Protein AF-A0A832C1T2-F1 (afdb_monomer_lite)

Radius of gyration: 27.42 Å; chains: 1; bounding box: 42×48×115 Å

Secondary structure (DSSP, 8-state):
-------SHHHHHHHHHHHHHHTT--SS--S------TTSHHHHHHHHHHHHHTT-HHHHHHHHTT-S---HHHHHHHHHHHHHHTT--HHHHHHHHHHHHHS-----HHHHHHHHH-S-B-HHHHHHHHHHHHHHHHHTT---SSHHHHHHHTT----HHHHHHHHHHHHHHHHHHHHHHHHHHHT-SSB--SHHHHHHHHHTTT------SSPPTTHHHHHHHHHHHHHHHHTS--TTS----SS---HHHHHHHHHHHHTTTTSSS---HHHHHHHHHHHH-TT--

Foldseek 3Di:
DDDDDPDDVPVVVVVVVVVVVVVVPPDDDDPCPPCPVCPDPVVLLVVLVVCLVVLVLVVLCVSLPPDDDDDLSSLQSNLSSLLSVLQADPVQLVVVLVCCVVPVPPFAPQQSLLPSSPFFAALVSLVSSLVSLVVSLVSLQCPPQDPVSLVRLVVDPHQLVSLQSNLVSLSSNQLSLLQSQLCVVVVQGPGGRHLQNSLVSCVVVVHLFDQGPWGRRCNLVSLVSNVSNLCSQVVDDPPPDDQDDDVDDDSSSVNSVVVCVLLPCPPPSDHTSVSNRNSSSCRNPVPPD

Sequence (289 aa):
MKRKPLAAFGSFFIAILAILLLLQGCGDTNLFEGIADDSGQEARIEQARQDLNSGNFDAVIATLGGRSNLSDQERRYLASAYIGKAGFDTLKLLDEFAKNDEGGHDVDTFDIIGGIFGENLTEEDLNNKVSLVAQALVVLGAGSVNTQSRLRARSYSGSDDLRLQRGIYAAIHGILSISLAIGRQYNLMPIPLTANGIKQALDAKGINKIELSSVPPGLDDDLWMVQDGVNALSGGNLIGIEEVGDNNKNDIDREFSKFLKDIGFSGDNSVDSTDLSNYLNHLIWPNIY

Structure (mmCIF, N/CA/C/O backbone):
data_AF-A0A832C1T2-F1
#
_entry.id   AF-A0A832C1T2-F1
#
loop_
_atom_site.group_PDB
_atom_site.id
_atom_site.type_symbol
_atom_site.label_atom_id
_atom_site.label_alt_id
_atom_site.label_comp_id
_atom_site.label_asym_id
_atom_site.label_entity_id
_atom_site.label_seq_id
_atom_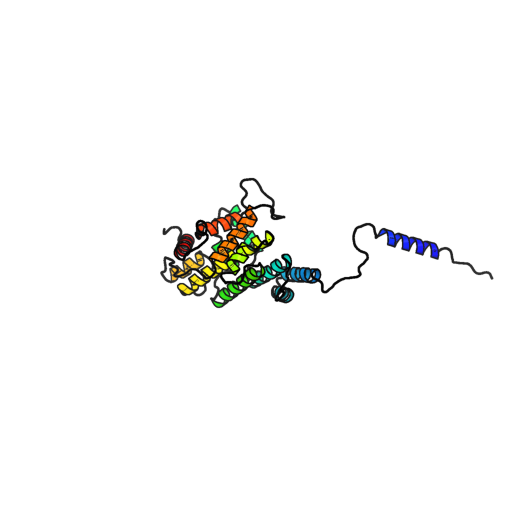site.pdbx_PDB_ins_code
_atom_site.Cartn_x
_atom_site.Cartn_y
_atom_site.Cartn_z
_atom_site.occupancy
_atom_site.B_iso_or_equiv
_atom_site.auth_seq_id
_atom_site.auth_comp_id
_atom_site.auth_asym_id
_atom_site.auth_atom_id
_atom_site.pdbx_PDB_model_num
ATOM 1 N N . MET A 1 1 ? 14.589 -22.534 -93.007 1.00 49.50 1 MET A N 1
ATOM 2 C CA . MET A 1 1 ? 15.262 -22.502 -91.686 1.00 49.50 1 MET A CA 1
ATOM 3 C C . MET A 1 1 ? 15.838 -21.111 -91.452 1.00 49.50 1 MET A C 1
ATOM 5 O O . MET A 1 1 ? 16.746 -20.743 -92.179 1.00 49.50 1 MET A O 1
ATOM 9 N N . LYS A 1 2 ? 15.317 -20.342 -90.487 1.00 41.78 2 LYS A N 1
ATOM 10 C CA . LYS A 1 2 ? 16.028 -19.251 -89.787 1.00 41.78 2 LYS A CA 1
ATOM 11 C C . LYS A 1 2 ? 15.249 -18.930 -88.504 1.00 41.78 2 LYS A C 1
ATOM 13 O O . LYS A 1 2 ? 14.044 -18.704 -88.553 1.00 41.78 2 LYS A O 1
ATOM 18 N N . ARG A 1 3 ? 15.926 -19.069 -87.361 1.00 46.41 3 ARG A N 1
ATOM 19 C CA . ARG A 1 3 ? 15.379 -18.947 -86.002 1.00 46.41 3 ARG A CA 1
ATOM 20 C C . ARG A 1 3 ? 15.207 -17.471 -85.611 1.00 46.41 3 ARG A C 1
ATOM 22 O O . ARG A 1 3 ? 15.977 -16.623 -86.050 1.00 46.41 3 ARG A O 1
ATOM 29 N N . LYS A 1 4 ? 14.194 -17.217 -84.777 1.00 52.31 4 LYS A N 1
ATOM 30 C CA . LYS A 1 4 ? 13.871 -15.948 -84.097 1.00 52.31 4 LYS A CA 1
ATOM 31 C C . LYS A 1 4 ? 15.014 -15.484 -83.175 1.00 52.31 4 LYS A C 1
ATOM 33 O O . LYS A 1 4 ? 15.663 -16.350 -82.590 1.00 52.31 4 LYS A O 1
ATOM 38 N N . PRO A 1 5 ? 15.118 -14.178 -82.875 1.00 48.53 5 PRO A N 1
ATOM 39 C CA . PRO A 1 5 ? 15.590 -13.725 -81.574 1.00 48.53 5 PRO A CA 1
ATOM 40 C C . PRO A 1 5 ? 14.416 -13.208 -80.718 1.00 48.53 5 PRO A C 1
ATOM 42 O O . PRO A 1 5 ? 13.891 -12.118 -80.932 1.00 48.53 5 PRO A O 1
ATOM 45 N N . LEU A 1 6 ? 14.012 -14.018 -79.731 1.00 53.62 6 LEU A N 1
ATOM 46 C CA . LEU A 1 6 ? 13.366 -13.553 -78.499 1.00 53.62 6 LEU A CA 1
ATOM 47 C C . LEU A 1 6 ? 14.473 -12.928 -77.639 1.00 53.62 6 LEU A C 1
ATOM 49 O O . LEU A 1 6 ? 15.226 -13.660 -77.007 1.00 53.62 6 LEU A O 1
ATOM 53 N N . ALA A 1 7 ? 14.619 -11.605 -77.641 1.00 52.88 7 ALA A N 1
ATOM 54 C CA . ALA A 1 7 ? 15.565 -10.945 -76.730 1.00 52.88 7 ALA A CA 1
ATOM 55 C C . ALA A 1 7 ? 15.167 -9.518 -76.315 1.00 52.88 7 ALA A C 1
ATOM 57 O O . ALA A 1 7 ? 15.957 -8.836 -75.677 1.00 52.88 7 ALA A O 1
ATOM 58 N N . ALA A 1 8 ? 13.956 -9.052 -76.639 1.00 50.12 8 ALA A N 1
ATOM 59 C CA . ALA A 1 8 ? 13.530 -7.688 -76.298 1.00 50.12 8 ALA A CA 1
ATOM 60 C C . ALA A 1 8 ? 12.532 -7.613 -75.126 1.00 50.12 8 ALA A C 1
ATOM 62 O O . ALA A 1 8 ? 12.396 -6.562 -74.512 1.00 50.12 8 ALA A O 1
ATOM 63 N N . PHE A 1 9 ? 11.867 -8.717 -74.764 1.00 46.78 9 PHE A N 1
ATOM 64 C CA . PHE A 1 9 ? 10.859 -8.714 -73.689 1.00 46.78 9 PHE A CA 1
ATOM 65 C C . PHE A 1 9 ? 11.434 -8.921 -72.278 1.00 46.78 9 PHE A C 1
ATOM 67 O O . PHE A 1 9 ? 10.794 -8.545 -71.303 1.00 46.78 9 PHE A O 1
ATOM 74 N N . GLY A 1 10 ? 12.650 -9.468 -72.152 1.00 48.88 10 GLY A N 1
ATOM 75 C CA . GLY A 1 10 ? 13.278 -9.702 -70.844 1.00 48.88 10 GLY A CA 1
ATOM 76 C C . GLY A 1 10 ? 13.819 -8.431 -70.181 1.00 48.88 10 GLY A C 1
ATOM 77 O O . GLY A 1 10 ? 13.759 -8.298 -68.964 1.00 48.88 10 GLY A O 1
ATOM 78 N N . SER A 1 11 ? 14.293 -7.461 -70.972 1.00 49.47 11 SER A N 1
ATOM 79 C CA . SER A 1 11 ? 14.948 -6.261 -70.430 1.00 49.47 11 SER A CA 1
ATOM 80 C C . SER A 1 11 ? 13.958 -5.217 -69.901 1.00 49.47 11 SER A C 1
ATOM 82 O O . SER A 1 11 ? 14.299 -4.449 -69.007 1.00 49.47 11 SER A O 1
ATOM 84 N N . PHE A 1 12 ? 12.723 -5.206 -70.415 1.00 49.25 12 PHE A N 1
ATOM 85 C CA . PHE A 1 12 ? 11.678 -4.278 -69.970 1.00 49.25 12 PHE A CA 1
ATOM 86 C C . PHE A 1 12 ? 11.026 -4.734 -68.654 1.00 49.25 12 PHE A C 1
ATOM 88 O O . PHE A 1 12 ? 10.701 -3.913 -67.803 1.00 49.25 12 PHE A O 1
ATOM 95 N N . PHE A 1 13 ? 10.914 -6.051 -68.442 1.00 53.19 13 PHE A N 1
ATOM 96 C CA . PHE A 1 13 ? 10.347 -6.617 -67.214 1.00 53.19 13 PHE A CA 1
ATOM 97 C C . PHE A 1 13 ? 11.284 -6.449 -66.004 1.00 53.19 13 PHE A C 1
ATOM 99 O O . PHE A 1 13 ? 10.824 -6.169 -64.902 1.00 53.19 13 PHE A O 1
ATOM 106 N N . ILE A 1 14 ? 12.604 -6.534 -66.216 1.00 57.41 14 ILE A N 1
ATOM 107 C CA . ILE A 1 14 ? 13.612 -6.332 -65.159 1.00 57.41 14 ILE A CA 1
ATOM 108 C C . ILE A 1 14 ? 13.720 -4.850 -64.761 1.00 57.41 14 ILE A C 1
ATOM 110 O O . ILE A 1 14 ? 13.852 -4.542 -63.579 1.00 57.41 14 ILE A O 1
ATOM 114 N N . ALA A 1 15 ? 13.590 -3.922 -65.716 1.00 54.53 15 ALA A N 1
ATOM 115 C CA . ALA A 1 15 ? 13.605 -2.486 -65.429 1.00 54.53 15 ALA A CA 1
ATOM 116 C C . ALA A 1 15 ? 12.361 -2.026 -64.641 1.00 54.53 15 ALA A C 1
ATOM 118 O O . ALA A 1 15 ? 12.474 -1.190 -63.750 1.00 54.53 15 ALA A O 1
ATOM 119 N N . ILE A 1 16 ? 11.188 -2.611 -64.913 1.00 57.56 16 ILE A N 1
ATOM 120 C CA . ILE A 1 16 ? 9.953 -2.316 -64.168 1.00 57.56 16 ILE A CA 1
ATOM 121 C C . ILE A 1 16 ? 9.994 -2.915 -62.754 1.00 57.56 16 ILE A C 1
ATOM 123 O O . ILE A 1 16 ? 9.559 -2.260 -61.810 1.00 57.56 16 ILE A O 1
ATOM 127 N N . LEU A 1 17 ? 10.578 -4.106 -62.576 1.00 53.91 17 LEU A N 1
ATOM 128 C CA . LEU A 1 17 ? 10.746 -4.716 -61.251 1.00 53.91 17 LEU A CA 1
ATOM 129 C C . LEU A 1 17 ? 11.719 -3.913 -60.363 1.00 53.91 17 LEU A C 1
ATOM 131 O O . LEU A 1 17 ? 11.468 -3.750 -59.172 1.00 53.91 17 LEU A O 1
ATOM 135 N N . ALA A 1 18 ? 12.783 -3.348 -60.944 1.00 56.50 18 ALA A N 1
ATOM 136 C CA . ALA A 1 18 ? 13.730 -2.486 -60.231 1.00 56.50 18 ALA A CA 1
ATOM 137 C C . ALA A 1 18 ? 13.122 -1.128 -59.830 1.00 56.50 18 ALA A C 1
ATOM 139 O O . ALA A 1 18 ? 13.440 -0.604 -58.768 1.00 56.50 18 ALA A O 1
ATOM 140 N N . ILE A 1 19 ? 12.212 -0.575 -60.639 1.00 57.44 19 ILE A N 1
ATOM 141 C CA . ILE A 1 19 ? 11.510 0.678 -60.319 1.00 57.44 19 ILE A CA 1
ATOM 142 C C . ILE A 1 19 ? 10.417 0.443 -59.261 1.00 57.44 19 ILE A C 1
ATOM 144 O O . ILE A 1 19 ? 10.249 1.275 -58.374 1.00 57.44 19 ILE A O 1
ATOM 148 N N . LEU A 1 20 ? 9.734 -0.708 -59.277 1.00 54.31 20 LEU A N 1
ATOM 149 C CA . LEU A 1 20 ? 8.756 -1.074 -58.242 1.00 54.31 20 LEU A CA 1
ATOM 150 C C . LEU A 1 20 ? 9.400 -1.326 -56.867 1.00 54.31 20 LEU A C 1
ATOM 152 O O . LEU A 1 20 ? 8.789 -1.002 -55.853 1.00 54.31 20 LEU A O 1
ATOM 156 N N . LEU A 1 21 ? 10.641 -1.823 -56.822 1.00 55.06 21 LEU A N 1
ATOM 157 C CA . LEU A 1 21 ? 11.411 -1.961 -55.577 1.00 55.06 21 LEU A CA 1
ATOM 158 C C . LEU A 1 21 ? 11.873 -0.611 -55.001 1.00 55.06 21 LEU A C 1
ATOM 160 O O . LEU A 1 21 ? 12.019 -0.485 -53.790 1.00 55.06 21 LEU A O 1
ATOM 164 N N . LEU A 1 22 ? 12.058 0.412 -55.840 1.00 52.78 22 LEU A N 1
ATOM 165 C CA . LEU A 1 22 ? 12.457 1.757 -55.402 1.00 52.78 22 LEU A CA 1
ATOM 166 C C . LEU A 1 22 ? 11.268 2.633 -54.965 1.00 52.78 22 LEU A C 1
ATOM 168 O O . LEU A 1 22 ? 11.467 3.638 -54.290 1.00 52.78 22 LEU A O 1
ATOM 172 N N . LEU A 1 23 ? 10.034 2.246 -55.306 1.00 46.66 23 LEU A N 1
ATOM 173 C CA . LEU A 1 23 ? 8.806 2.961 -54.930 1.00 46.66 23 LEU A CA 1
ATOM 174 C C . LEU A 1 23 ? 8.183 2.494 -53.603 1.00 46.66 23 LEU A C 1
ATOM 176 O O . LEU A 1 23 ? 7.265 3.150 -53.120 1.00 46.66 23 LEU A O 1
ATOM 180 N N . GLN A 1 24 ? 8.700 1.432 -52.973 1.00 49.47 24 GLN A N 1
ATOM 181 C CA . GLN A 1 24 ? 8.383 1.099 -51.572 1.00 49.47 24 GLN A CA 1
ATOM 182 C C . GLN A 1 24 ? 9.336 1.763 -50.556 1.00 49.47 24 GLN A C 1
ATOM 184 O O . GLN A 1 24 ? 9.265 1.476 -49.369 1.00 49.47 24 GLN A O 1
ATOM 189 N N . GLY A 1 25 ? 10.208 2.675 -51.006 1.00 49.34 25 GLY A N 1
ATOM 190 C CA . GLY A 1 25 ? 11.229 3.344 -50.188 1.00 49.34 25 GLY A CA 1
ATOM 191 C C . GLY A 1 25 ? 10.962 4.817 -49.852 1.00 49.34 25 GLY A C 1
ATOM 192 O O . GLY A 1 25 ? 11.915 5.553 -49.616 1.00 49.34 25 GLY A O 1
ATOM 193 N N . CYS A 1 26 ? 9.706 5.276 -49.844 1.00 50.81 26 CYS A N 1
ATOM 194 C CA . CYS A 1 26 ? 9.345 6.632 -49.402 1.00 50.81 26 CYS A CA 1
ATOM 195 C C . CYS A 1 26 ? 8.274 6.585 -48.307 1.00 50.81 26 CYS A C 1
ATOM 197 O O . CYS A 1 26 ? 7.106 6.895 -48.522 1.00 50.81 26 CYS A O 1
ATOM 199 N N . GLY A 1 27 ? 8.716 6.186 -47.125 1.00 43.34 27 GLY A N 1
ATOM 200 C CA . GLY A 1 27 ? 8.012 6.296 -45.857 1.00 43.34 27 GLY A CA 1
ATOM 201 C C . GLY A 1 27 ? 8.974 5.769 -44.809 1.00 43.34 27 GLY A C 1
ATOM 202 O O . GLY A 1 27 ? 9.335 4.601 -44.880 1.00 43.34 27 GLY A O 1
ATOM 203 N N . ASP A 1 28 ? 9.484 6.654 -43.955 1.00 47.88 28 ASP A N 1
ATOM 204 C CA . ASP A 1 28 ? 10.493 6.380 -42.928 1.00 47.88 28 ASP A CA 1
ATOM 205 C C . ASP A 1 28 ? 10.338 4.987 -42.303 1.00 47.88 28 ASP A C 1
ATOM 207 O O . ASP A 1 28 ? 9.382 4.766 -41.567 1.00 47.88 28 ASP A O 1
ATOM 211 N N . THR A 1 29 ? 11.242 4.048 -42.624 1.00 46.47 29 THR A N 1
ATOM 212 C CA . THR A 1 29 ? 11.702 2.929 -41.768 1.00 46.47 29 THR A CA 1
ATOM 213 C C . THR A 1 29 ? 12.621 1.963 -42.539 1.00 46.47 29 THR A C 1
ATOM 215 O O . THR A 1 29 ? 12.208 1.143 -43.347 1.00 46.47 29 THR A O 1
ATOM 218 N N . ASN A 1 30 ? 13.921 2.103 -42.281 1.00 42.62 30 ASN A N 1
ATOM 219 C CA . ASN A 1 30 ? 14.963 1.071 -42.179 1.00 42.62 30 ASN A CA 1
ATOM 220 C C . ASN A 1 30 ? 14.778 -0.272 -42.927 1.00 42.62 30 ASN A C 1
ATOM 222 O O . ASN A 1 30 ? 14.498 -1.301 -42.325 1.00 42.62 30 ASN A O 1
ATOM 226 N N . LEU A 1 31 ? 15.168 -0.294 -44.206 1.00 44.09 31 LEU A N 1
ATOM 227 C CA . LEU A 1 31 ? 15.516 -1.498 -44.991 1.00 44.09 31 LEU A CA 1
ATOM 228 C C . LEU A 1 31 ? 16.921 -2.069 -44.655 1.00 44.09 31 LEU A C 1
ATOM 230 O O . LEU A 1 31 ? 17.477 -2.870 -45.402 1.00 44.09 31 LEU A O 1
ATOM 234 N N . PHE A 1 32 ? 17.490 -1.653 -43.517 1.00 45.78 32 PHE A N 1
ATOM 235 C CA . PHE A 1 32 ? 18.654 -2.251 -42.850 1.00 45.78 32 PHE A CA 1
ATOM 236 C C . PHE A 1 32 ? 18.199 -2.931 -41.556 1.00 45.78 32 PHE A C 1
ATOM 238 O O . PHE A 1 32 ? 18.640 -2.629 -40.449 1.00 45.78 32 PHE A O 1
ATOM 245 N N . GLU A 1 33 ? 17.300 -3.885 -41.755 1.00 41.50 33 GLU A N 1
ATOM 246 C CA . GLU A 1 33 ? 17.046 -5.080 -40.956 1.00 41.50 33 GLU A CA 1
ATOM 247 C C . GLU A 1 33 ? 18.353 -5.899 -40.839 1.00 41.50 33 GLU A C 1
ATOM 249 O O . GLU A 1 33 ? 18.554 -6.949 -41.441 1.00 41.50 33 GLU A O 1
ATOM 254 N N . GLY A 1 34 ? 19.325 -5.312 -40.145 1.00 40.84 34 GLY A N 1
ATOM 255 C CA . GLY A 1 34 ? 20.710 -5.755 -40.063 1.00 40.84 34 GLY A CA 1
ATOM 256 C C . GLY A 1 34 ? 21.339 -5.287 -38.757 1.00 40.84 34 GLY A C 1
ATOM 257 O O . GLY A 1 34 ? 22.390 -4.665 -38.789 1.00 40.84 34 GLY A O 1
ATOM 258 N N . ILE A 1 35 ? 20.608 -5.504 -37.660 1.00 43.12 35 ILE A N 1
ATOM 259 C CA . ILE A 1 35 ? 20.984 -5.810 -36.265 1.00 43.12 35 ILE A CA 1
ATOM 260 C C . ILE A 1 35 ? 19.621 -5.905 -35.551 1.00 43.12 35 ILE A C 1
ATOM 262 O O . ILE A 1 35 ? 19.179 -4.991 -34.866 1.00 43.12 35 ILE A O 1
ATOM 266 N N . ALA A 1 36 ? 18.872 -6.978 -35.813 1.00 45.56 36 ALA A N 1
ATOM 267 C CA . ALA A 1 36 ? 17.807 -7.381 -34.902 1.00 45.56 36 ALA A CA 1
ATOM 268 C C . ALA A 1 36 ? 18.519 -7.956 -33.672 1.00 45.56 36 ALA A C 1
ATOM 270 O O . ALA A 1 36 ? 18.998 -9.090 -33.687 1.00 45.56 36 ALA A O 1
ATOM 271 N N . ASP A 1 37 ? 18.740 -7.117 -32.659 1.00 47.22 37 ASP A N 1
ATOM 272 C CA . ASP A 1 37 ? 19.241 -7.569 -31.365 1.00 47.22 37 ASP A CA 1
ATOM 273 C C . ASP A 1 37 ? 18.078 -8.224 -30.611 1.00 47.22 37 ASP A C 1
ATOM 275 O O . ASP A 1 37 ? 17.468 -7.631 -29.722 1.00 47.22 37 ASP A O 1
ATOM 279 N N . ASP A 1 38 ? 17.773 -9.471 -30.975 1.00 45.44 38 ASP A N 1
ATOM 280 C CA . ASP A 1 38 ? 16.743 -10.318 -30.351 1.00 45.44 38 ASP A CA 1
ATOM 281 C C . ASP A 1 38 ? 17.039 -10.629 -28.859 1.00 45.44 38 ASP A C 1
ATOM 283 O O . ASP A 1 38 ? 16.307 -11.364 -28.198 1.00 45.44 38 ASP A O 1
ATOM 287 N N . SER A 1 39 ? 18.112 -10.055 -28.298 1.00 52.88 39 SER A N 1
ATOM 288 C CA . SER A 1 39 ? 18.528 -10.156 -26.893 1.00 52.88 39 SER A CA 1
ATOM 289 C C . SER A 1 39 ? 18.635 -8.800 -26.166 1.00 52.88 39 SER A C 1
ATOM 291 O O . SER A 1 39 ? 18.998 -8.736 -24.979 1.00 52.88 39 SER A O 1
ATOM 293 N N . GLY A 1 40 ? 18.296 -7.713 -26.866 1.00 69.56 40 GLY A N 1
ATOM 294 C CA . GLY A 1 40 ? 18.474 -6.328 -26.442 1.00 69.56 40 GLY A CA 1
ATOM 295 C C . GLY A 1 40 ? 17.528 -5.865 -25.329 1.00 69.56 40 GLY A C 1
ATOM 296 O O . GLY A 1 40 ? 16.658 -6.588 -24.842 1.00 69.56 40 GLY A O 1
ATOM 297 N N . GLN A 1 41 ? 17.719 -4.626 -24.872 1.00 78.38 41 GLN A N 1
ATOM 298 C CA . GLN A 1 41 ? 16.873 -4.014 -23.838 1.00 78.38 41 GLN A CA 1
ATOM 299 C C . GLN A 1 41 ? 15.410 -3.877 -24.260 1.00 78.38 41 GLN A C 1
ATOM 301 O O . GLN A 1 41 ? 14.527 -4.152 -23.454 1.00 78.38 41 GLN A O 1
ATOM 306 N N . GLU A 1 42 ? 15.157 -3.541 -25.521 1.00 82.94 42 GLU A N 1
ATOM 307 C CA . GLU A 1 42 ? 13.805 -3.367 -26.057 1.00 82.94 42 GLU A CA 1
ATOM 308 C C . GLU A 1 42 ? 13.013 -4.679 -26.087 1.00 82.94 42 GLU A C 1
ATOM 310 O O . GLU A 1 42 ? 11.875 -4.708 -25.625 1.00 82.94 42 GLU A O 1
ATOM 315 N N . ALA A 1 43 ? 13.633 -5.787 -26.514 1.00 84.69 43 ALA A N 1
ATOM 316 C CA . ALA A 1 43 ? 12.997 -7.106 -26.516 1.00 84.69 43 ALA A CA 1
ATOM 317 C C . ALA A 1 43 ? 12.553 -7.533 -25.106 1.00 84.69 43 ALA A C 1
ATOM 319 O O . ALA A 1 43 ? 11.465 -8.076 -24.923 1.00 84.69 43 ALA A O 1
ATOM 320 N N . ARG A 1 44 ? 13.363 -7.231 -24.082 1.00 87.81 44 ARG A N 1
ATOM 321 C CA . ARG A 1 44 ? 13.005 -7.511 -22.682 1.00 87.81 44 ARG A CA 1
ATOM 322 C C . ARG A 1 44 ? 11.880 -6.626 -22.170 1.00 87.81 44 ARG A C 1
ATOM 324 O O . ARG A 1 44 ? 11.021 -7.122 -21.451 1.00 87.81 44 ARG A O 1
ATOM 331 N N . ILE A 1 45 ? 11.900 -5.335 -22.502 1.00 88.31 45 ILE A N 1
ATOM 332 C CA . ILE A 1 45 ? 10.828 -4.404 -22.125 1.00 88.31 45 ILE A CA 1
ATOM 333 C C . ILE A 1 45 ? 9.509 -4.865 -22.747 1.00 88.31 45 ILE A C 1
ATOM 335 O O . ILE A 1 45 ? 8.492 -4.895 -22.057 1.00 88.31 45 ILE A O 1
ATOM 339 N N . GLU A 1 46 ? 9.532 -5.269 -24.016 1.00 89.88 46 GLU A N 1
ATOM 340 C CA . GLU A 1 46 ? 8.350 -5.767 -24.711 1.00 89.88 46 GLU A CA 1
ATOM 341 C C . GLU A 1 46 ? 7.854 -7.094 -24.122 1.00 89.88 46 GLU A C 1
ATOM 343 O O . GLU A 1 46 ? 6.667 -7.213 -23.820 1.00 89.88 46 GLU A O 1
ATOM 348 N N . GLN A 1 47 ? 8.748 -8.052 -23.854 1.00 91.50 47 GLN A N 1
ATOM 349 C CA . GLN A 1 47 ? 8.387 -9.311 -23.194 1.00 91.50 47 GLN A CA 1
ATOM 350 C C . GLN A 1 47 ? 7.783 -9.068 -21.803 1.00 91.50 47 GLN A C 1
ATOM 352 O O . GLN A 1 47 ? 6.703 -9.567 -21.500 1.00 91.50 47 GLN A O 1
ATOM 357 N N . ALA A 1 48 ? 8.426 -8.236 -20.978 1.00 92.12 48 ALA A N 1
ATOM 358 C CA . ALA A 1 48 ? 7.925 -7.895 -19.649 1.00 92.12 48 ALA A CA 1
ATOM 359 C C . ALA A 1 48 ? 6.548 -7.216 -19.708 1.00 92.12 48 ALA A C 1
ATOM 361 O O . ALA A 1 48 ? 5.690 -7.490 -18.872 1.00 92.12 48 ALA A O 1
ATOM 362 N N . ARG A 1 49 ? 6.308 -6.358 -20.707 1.00 93.06 49 ARG A N 1
ATOM 363 C CA . ARG A 1 49 ? 5.004 -5.724 -20.934 1.00 93.06 49 ARG A CA 1
ATOM 364 C C . ARG A 1 49 ? 3.932 -6.751 -21.304 1.00 93.06 49 ARG A C 1
ATOM 366 O O . ARG A 1 49 ? 2.825 -6.685 -20.774 1.00 93.06 49 ARG A O 1
ATOM 373 N N . GLN A 1 50 ? 4.242 -7.686 -22.204 1.00 93.25 50 GLN A N 1
ATOM 374 C CA . GLN A 1 50 ? 3.318 -8.755 -22.596 1.00 93.25 50 GLN A CA 1
ATOM 375 C C . GLN A 1 50 ? 2.967 -9.653 -21.406 1.00 93.25 50 GLN A C 1
ATOM 377 O O . GLN A 1 50 ? 1.787 -9.899 -21.151 1.00 93.25 50 GLN A O 1
ATOM 382 N N . ASP A 1 51 ? 3.974 -10.072 -20.640 1.00 94.94 51 ASP A N 1
ATOM 383 C CA . ASP A 1 51 ? 3.781 -10.906 -19.457 1.00 94.94 51 ASP A CA 1
ATOM 384 C C . ASP A 1 51 ? 2.938 -10.184 -18.399 1.00 94.94 51 ASP A C 1
ATOM 386 O O . ASP A 1 51 ? 1.976 -10.765 -17.893 1.00 94.94 51 ASP A O 1
ATOM 390 N N . LEU A 1 52 ? 3.212 -8.900 -18.137 1.00 92.25 52 LEU A N 1
ATOM 391 C CA . LEU A 1 52 ? 2.430 -8.082 -17.206 1.00 92.25 52 LEU A CA 1
ATOM 392 C C . LEU A 1 52 ? 0.959 -7.981 -17.636 1.00 92.25 52 LEU A C 1
ATOM 394 O O . LEU A 1 52 ? 0.069 -8.227 -16.826 1.00 92.25 52 LEU A O 1
ATOM 398 N N . ASN A 1 53 ? 0.700 -7.695 -18.916 1.00 90.12 53 ASN A N 1
ATOM 399 C CA . ASN A 1 53 ? -0.659 -7.611 -19.465 1.00 90.12 53 ASN A CA 1
ATOM 400 C C . ASN A 1 53 ? -1.411 -8.951 -19.417 1.00 90.12 53 ASN A C 1
ATOM 402 O O . ASN A 1 53 ? -2.636 -8.967 -19.344 1.00 90.12 53 ASN A O 1
ATOM 406 N N . SER A 1 54 ? -0.689 -10.073 -19.465 1.00 93.38 54 SER A N 1
ATOM 407 C CA . SER A 1 54 ? -1.264 -11.417 -19.331 1.00 93.38 54 SER A CA 1
ATOM 408 C C . SER A 1 54 ? -1.458 -11.870 -17.876 1.00 93.38 54 SER A C 1
ATOM 410 O O . SER A 1 54 ? -1.956 -12.970 -17.642 1.00 93.38 54 SER A O 1
ATOM 412 N N . GLY A 1 55 ? -1.058 -11.051 -16.894 1.00 92.88 55 GLY A N 1
ATOM 413 C CA . GLY A 1 55 ? -1.078 -11.404 -15.471 1.00 92.88 55 GLY A CA 1
ATOM 414 C C . GLY A 1 55 ? 0.022 -12.388 -15.049 1.00 92.88 55 GLY A C 1
ATOM 415 O O . GLY A 1 55 ? -0.023 -12.931 -13.947 1.00 92.88 55 GLY A O 1
ATOM 416 N N . ASN A 1 56 ? 1.027 -12.634 -15.896 1.00 96.19 56 ASN A N 1
ATOM 417 C CA . ASN A 1 56 ? 2.134 -13.546 -15.614 1.00 96.19 56 ASN A CA 1
ATOM 418 C C . ASN A 1 56 ? 3.255 -12.840 -14.834 1.00 96.19 56 ASN A C 1
ATOM 420 O O . ASN A 1 56 ? 4.363 -12.617 -15.325 1.00 96.19 56 ASN A O 1
ATOM 424 N N . PHE A 1 57 ? 2.954 -12.461 -13.592 1.00 97.06 57 PHE A N 1
ATOM 425 C CA . PHE A 1 57 ? 3.864 -11.679 -12.752 1.00 97.06 57 PHE A CA 1
ATOM 426 C C . PHE A 1 57 ? 5.194 -12.390 -12.472 1.00 97.06 57 PHE A C 1
ATOM 428 O O . PHE A 1 57 ? 6.240 -11.743 -12.411 1.00 97.06 57 PHE A O 1
ATOM 435 N N . ASP A 1 58 ? 5.177 -13.720 -12.354 1.00 97.69 58 ASP A N 1
ATOM 436 C CA . ASP A 1 58 ? 6.388 -14.516 -12.140 1.00 97.69 58 ASP A CA 1
ATOM 437 C C . ASP A 1 58 ? 7.354 -14.435 -13.327 1.00 97.69 58 ASP A C 1
ATOM 439 O O . ASP A 1 58 ? 8.563 -14.334 -13.115 1.00 97.69 58 ASP A O 1
ATOM 443 N N . ALA A 1 59 ? 6.846 -14.409 -14.564 1.00 96.00 59 ALA A N 1
ATOM 444 C CA . ALA A 1 59 ? 7.684 -14.239 -15.750 1.00 96.00 59 ALA A CA 1
ATOM 445 C C . ALA A 1 59 ? 8.323 -12.844 -15.816 1.00 96.00 59 ALA A C 1
ATOM 447 O O . ALA A 1 59 ? 9.513 -12.729 -16.126 1.00 96.00 59 ALA A O 1
ATOM 448 N N . VAL A 1 60 ? 7.590 -11.791 -15.435 1.00 96.38 60 VAL A N 1
ATOM 449 C CA . VAL A 1 60 ? 8.152 -10.431 -15.339 1.00 96.38 60 VAL A CA 1
ATOM 450 C C . VAL A 1 60 ? 9.267 -10.381 -14.293 1.00 96.38 60 VAL A C 1
ATOM 452 O O . VAL A 1 60 ? 10.356 -9.871 -14.571 1.00 96.38 60 VAL A O 1
ATOM 455 N N . ILE A 1 61 ? 9.028 -10.950 -13.105 1.00 96.50 61 ILE A N 1
ATOM 456 C CA . ILE A 1 61 ? 10.018 -11.003 -12.020 1.00 96.50 61 ILE A CA 1
ATOM 457 C C . ILE A 1 61 ? 11.242 -11.820 -12.445 1.00 96.50 61 ILE A C 1
ATOM 459 O O . ILE A 1 61 ? 12.363 -11.402 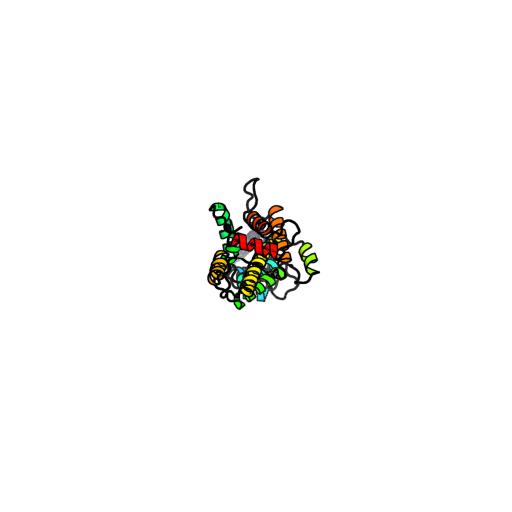-12.178 1.00 96.50 61 ILE A O 1
ATOM 463 N N . ALA A 1 62 ? 11.066 -12.942 -13.142 1.00 94.94 62 ALA A N 1
ATOM 464 C CA . ALA A 1 62 ? 12.185 -13.731 -13.656 1.00 94.94 62 ALA A CA 1
ATOM 465 C C . ALA A 1 62 ? 12.997 -12.976 -14.726 1.00 94.94 62 ALA A C 1
ATOM 467 O O . ALA A 1 62 ? 14.220 -13.093 -14.769 1.00 94.94 62 ALA A O 1
ATOM 468 N N . THR A 1 63 ? 12.329 -12.183 -15.568 1.00 92.50 63 THR A N 1
ATOM 469 C CA . THR A 1 63 ? 12.952 -11.443 -16.678 1.00 92.50 63 THR A CA 1
ATOM 470 C C . THR A 1 63 ? 13.734 -10.215 -16.201 1.00 92.50 63 THR A C 1
ATOM 472 O O . THR A 1 63 ? 14.826 -9.929 -16.704 1.00 92.50 63 THR A O 1
ATOM 475 N N . LEU A 1 64 ? 13.181 -9.469 -15.240 1.00 93.75 64 LEU A N 1
ATOM 476 C CA . LEU A 1 64 ? 13.736 -8.190 -14.780 1.00 93.75 64 LEU A CA 1
ATOM 477 C C . LEU A 1 64 ? 14.426 -8.276 -13.409 1.00 93.75 64 LEU A C 1
ATOM 479 O O . LEU A 1 64 ? 15.279 -7.442 -13.097 1.00 93.75 64 LEU A O 1
ATOM 483 N N . GLY A 1 65 ? 14.088 -9.275 -12.594 1.00 90.44 65 GLY A N 1
ATOM 484 C CA . GLY A 1 65 ? 14.610 -9.457 -11.242 1.00 90.44 65 GLY A CA 1
ATOM 485 C C . GLY A 1 65 ? 16.112 -9.746 -11.204 1.00 90.44 65 GLY A C 1
ATOM 486 O O . GLY A 1 65 ? 16.688 -10.350 -12.106 1.00 90.44 65 GLY A O 1
ATOM 487 N N . GLY A 1 66 ? 16.775 -9.280 -10.142 1.00 82.50 66 GLY A N 1
ATOM 488 C CA . GLY A 1 66 ? 18.215 -9.484 -9.924 1.00 82.50 66 GLY A CA 1
ATOM 489 C C . GLY A 1 66 ? 19.139 -8.586 -10.756 1.00 82.50 66 GLY A C 1
ATOM 490 O O . GLY A 1 66 ? 20.359 -8.650 -10.606 1.00 82.50 66 GLY A O 1
ATOM 491 N N . ARG A 1 67 ? 18.586 -7.719 -11.609 1.00 84.75 67 ARG A N 1
ATOM 492 C CA . ARG A 1 67 ? 19.353 -6.763 -12.416 1.00 84.75 67 ARG A CA 1
ATOM 493 C C . ARG A 1 67 ? 19.584 -5.465 -11.638 1.00 84.75 67 ARG A C 1
ATOM 495 O O . ARG A 1 67 ? 18.667 -4.931 -11.026 1.00 84.75 67 ARG A O 1
ATOM 502 N N . SER A 1 68 ? 20.801 -4.925 -11.696 1.00 77.12 68 SER A N 1
ATOM 503 C CA . SER A 1 68 ? 21.178 -3.693 -10.981 1.00 77.12 68 SER A CA 1
ATOM 504 C C . SER A 1 68 ? 20.922 -2.402 -11.769 1.00 77.12 68 SER A C 1
ATOM 506 O O . SER A 1 68 ? 20.694 -1.353 -11.171 1.00 77.12 68 SER A O 1
ATOM 508 N N . ASN A 1 69 ? 20.926 -2.475 -13.103 1.00 82.62 69 ASN A N 1
ATOM 509 C CA . ASN A 1 69 ? 20.800 -1.322 -14.000 1.00 82.62 69 ASN A CA 1
ATOM 510 C C . ASN A 1 69 ? 19.479 -1.387 -14.777 1.00 82.62 69 ASN A C 1
ATOM 512 O O . ASN A 1 69 ? 19.479 -1.651 -15.977 1.00 82.62 69 ASN A O 1
ATOM 516 N N . LEU A 1 70 ? 18.363 -1.206 -14.072 1.00 86.62 70 LEU A N 1
ATOM 517 C CA . LEU A 1 70 ? 17.034 -1.096 -14.678 1.00 86.62 70 LEU A CA 1
ATOM 518 C C . LEU A 1 70 ? 16.742 0.358 -15.065 1.00 86.62 70 LEU A C 1
ATOM 520 O O . LEU A 1 70 ? 16.987 1.268 -14.257 1.00 86.62 70 LEU A O 1
ATOM 524 N N . SER A 1 71 ? 16.189 0.559 -16.263 1.00 87.56 71 SER A N 1
ATOM 525 C CA . SER A 1 71 ? 15.571 1.829 -16.654 1.00 87.56 71 SER A CA 1
ATOM 526 C C . SER A 1 71 ? 14.348 2.134 -15.785 1.00 87.56 71 SER A C 1
ATOM 528 O O . SER A 1 71 ? 13.805 1.243 -15.128 1.00 87.56 71 SER A O 1
ATOM 530 N N . ASP A 1 72 ? 13.881 3.383 -15.795 1.00 86.50 72 ASP A N 1
ATOM 531 C CA . ASP A 1 72 ? 12.656 3.778 -15.089 1.00 86.50 72 ASP A CA 1
ATOM 532 C C . ASP A 1 72 ? 11.468 2.899 -15.499 1.00 86.50 72 ASP A C 1
ATOM 534 O O . ASP A 1 72 ? 10.763 2.372 -14.644 1.00 86.50 72 ASP A O 1
ATOM 538 N N . GLN A 1 73 ? 11.297 2.648 -16.799 1.00 88.81 73 GLN A N 1
ATOM 539 C CA . GLN A 1 73 ? 10.226 1.790 -17.307 1.00 88.81 73 GLN A CA 1
ATOM 540 C C . GLN A 1 73 ? 10.355 0.338 -16.821 1.00 88.81 73 GLN A C 1
ATOM 542 O O . GLN A 1 73 ? 9.369 -0.245 -16.373 1.00 88.81 73 GLN A O 1
ATOM 547 N N . GLU A 1 74 ? 11.560 -0.241 -16.850 1.00 91.38 74 GLU A N 1
ATOM 548 C CA . GLU A 1 74 ? 11.784 -1.601 -16.344 1.00 91.38 74 GLU A CA 1
ATOM 549 C C . GLU A 1 74 ? 11.507 -1.690 -14.830 1.00 91.38 74 GLU A C 1
ATOM 551 O O . GLU A 1 74 ? 10.925 -2.672 -14.367 1.00 91.38 74 GLU A O 1
ATOM 556 N N . ARG A 1 75 ? 11.857 -0.655 -14.049 1.00 91.88 75 ARG A N 1
ATOM 557 C CA . ARG A 1 75 ? 11.520 -0.583 -12.614 1.00 91.88 75 ARG A CA 1
ATOM 558 C C . ARG A 1 75 ? 10.016 -0.559 -12.395 1.00 91.88 75 ARG A C 1
ATOM 560 O O . ARG A 1 75 ? 9.529 -1.300 -11.547 1.00 91.88 75 ARG A O 1
ATOM 567 N N . ARG A 1 76 ? 9.284 0.249 -13.167 1.00 91.75 76 ARG A N 1
ATOM 568 C CA . ARG A 1 76 ? 7.819 0.325 -13.081 1.00 91.75 76 ARG A CA 1
ATOM 569 C C . ARG A 1 76 ? 7.177 -1.032 -13.343 1.00 91.75 76 ARG A C 1
ATOM 571 O O . ARG A 1 76 ? 6.347 -1.457 -12.549 1.00 91.75 76 ARG A O 1
ATOM 578 N N . TYR A 1 77 ? 7.594 -1.735 -14.398 1.00 94.44 77 TYR A N 1
ATOM 579 C CA . TYR A 1 77 ? 7.055 -3.060 -14.730 1.00 94.44 77 TYR A CA 1
ATOM 580 C C . TYR A 1 77 ? 7.372 -4.107 -13.665 1.00 94.44 77 TYR A C 1
ATOM 582 O O . TYR A 1 77 ? 6.485 -4.857 -13.261 1.00 94.44 77 TYR A O 1
ATOM 590 N N . LEU A 1 78 ? 8.611 -4.139 -13.170 1.00 95.25 78 LEU A N 1
ATOM 591 C CA . LEU A 1 78 ? 8.989 -5.066 -12.108 1.00 95.25 78 LEU A CA 1
ATOM 592 C C . LEU A 1 78 ? 8.229 -4.769 -10.802 1.00 95.25 78 LEU A C 1
ATOM 594 O O . LEU A 1 78 ? 7.742 -5.693 -10.155 1.00 95.25 78 LEU A O 1
ATOM 598 N N . ALA A 1 79 ? 8.067 -3.495 -10.435 1.00 94.69 79 ALA A N 1
ATOM 599 C CA . ALA A 1 79 ? 7.278 -3.099 -9.272 1.00 94.69 79 ALA A CA 1
ATOM 600 C C . ALA A 1 79 ? 5.794 -3.472 -9.433 1.00 94.69 79 ALA A C 1
ATOM 602 O O . ALA A 1 79 ? 5.212 -4.064 -8.525 1.00 94.69 79 ALA A O 1
ATOM 603 N N . SER A 1 80 ? 5.199 -3.215 -10.603 1.00 95.25 80 SER A N 1
ATOM 604 C CA . SER A 1 80 ? 3.832 -3.641 -10.926 1.00 95.25 80 SER A CA 1
ATOM 605 C C . SER A 1 80 ? 3.658 -5.155 -10.841 1.00 95.25 80 SER A C 1
ATOM 607 O O . SER A 1 80 ? 2.633 -5.611 -10.346 1.00 95.25 80 SER A O 1
ATOM 609 N N . ALA A 1 81 ? 4.652 -5.945 -11.258 1.00 96.75 81 ALA A N 1
ATOM 610 C CA . ALA A 1 81 ? 4.593 -7.398 -11.133 1.00 96.75 81 ALA A CA 1
ATOM 611 C C . ALA A 1 81 ? 4.582 -7.858 -9.668 1.00 96.75 81 ALA A C 1
ATOM 613 O O . ALA A 1 81 ? 3.800 -8.736 -9.309 1.00 96.75 81 ALA A O 1
ATOM 614 N N . TYR A 1 82 ? 5.384 -7.242 -8.796 1.00 97.25 82 TYR A N 1
ATOM 615 C CA . TYR A 1 82 ? 5.330 -7.527 -7.359 1.00 97.25 82 TYR A CA 1
ATOM 616 C C . TYR A 1 82 ? 3.966 -7.181 -6.741 1.00 97.25 82 TYR A C 1
ATOM 618 O O . TYR A 1 82 ? 3.431 -7.974 -5.966 1.00 97.25 82 TYR A O 1
ATOM 626 N N . ILE A 1 83 ? 3.371 -6.046 -7.121 1.00 96.38 83 ILE A N 1
ATOM 627 C CA . ILE A 1 83 ? 2.036 -5.627 -6.661 1.00 96.38 83 ILE A CA 1
ATOM 628 C C . ILE A 1 83 ? 0.931 -6.549 -7.183 1.00 96.38 83 ILE A C 1
ATOM 630 O O . ILE A 1 83 ? 0.088 -6.999 -6.406 1.00 96.38 83 ILE A O 1
ATOM 634 N N . GLY A 1 84 ? 0.978 -6.913 -8.464 1.00 95.00 84 GLY A N 1
ATOM 635 C CA . GLY A 1 84 ? 0.058 -7.884 -9.050 1.00 95.00 84 GLY A CA 1
ATOM 636 C C . GLY A 1 84 ? 0.164 -9.252 -8.374 1.00 95.00 84 GLY A C 1
ATOM 637 O O . GLY A 1 84 ? -0.850 -9.854 -8.025 1.00 95.00 84 GLY A O 1
ATOM 638 N N . LYS A 1 85 ? 1.386 -9.711 -8.068 1.00 95.69 85 LYS A N 1
ATOM 639 C CA . LYS A 1 85 ? 1.623 -10.953 -7.315 1.00 95.69 85 LYS A CA 1
ATOM 640 C C . LYS A 1 85 ? 1.116 -10.881 -5.872 1.00 95.69 85 LYS A C 1
ATOM 642 O O . LYS A 1 85 ? 0.695 -11.899 -5.328 1.00 95.69 85 LYS A O 1
ATOM 647 N N . ALA A 1 86 ? 1.101 -9.695 -5.258 1.00 95.31 86 ALA A N 1
ATOM 648 C CA . ALA A 1 86 ? 0.445 -9.481 -3.966 1.00 95.31 86 ALA A CA 1
ATOM 649 C C . ALA A 1 86 ? -1.092 -9.592 -4.061 1.00 95.31 86 ALA A C 1
ATOM 651 O O . ALA A 1 86 ? -1.774 -9.640 -3.034 1.00 95.31 86 ALA A O 1
ATOM 652 N N . GLY A 1 87 ? -1.647 -9.683 -5.271 1.00 92.94 87 GLY A N 1
ATOM 653 C CA . GLY A 1 87 ? -3.080 -9.756 -5.533 1.00 92.94 87 GLY A CA 1
ATOM 654 C C . GLY A 1 87 ? -3.762 -8.393 -5.490 1.00 92.94 87 GLY A C 1
ATOM 655 O O . GLY A 1 87 ? -4.950 -8.337 -5.192 1.00 92.94 87 GLY A O 1
ATOM 656 N N . PHE A 1 88 ? -3.018 -7.308 -5.720 1.00 92.69 88 PHE A N 1
ATOM 657 C CA . PHE A 1 88 ? -3.592 -5.971 -5.805 1.00 92.69 88 PHE A CA 1
ATOM 658 C C . PHE A 1 88 ? -3.894 -5.601 -7.255 1.00 92.69 88 PHE A C 1
ATOM 660 O O . PHE A 1 88 ? -3.027 -5.704 -8.125 1.00 92.69 88 PHE A O 1
ATOM 667 N N . ASP A 1 89 ? -5.110 -5.122 -7.494 1.00 86.69 89 ASP A N 1
ATOM 668 C CA . ASP A 1 89 ? -5.557 -4.648 -8.797 1.00 86.69 89 ASP A CA 1
ATOM 669 C C . ASP A 1 89 ? -5.522 -3.114 -8.836 1.00 86.69 89 ASP A C 1
ATOM 671 O O . ASP A 1 89 ? -6.352 -2.430 -8.234 1.00 86.69 89 ASP A O 1
ATOM 675 N N . THR A 1 90 ? -4.535 -2.566 -9.546 1.00 82.19 90 THR A N 1
ATOM 676 C CA . THR A 1 90 ? -4.373 -1.115 -9.693 1.00 82.19 90 THR A CA 1
ATOM 677 C C . THR A 1 90 ? -5.456 -0.474 -10.555 1.00 82.19 90 THR A C 1
ATOM 679 O O . THR A 1 90 ? -5.726 0.704 -10.360 1.00 82.19 90 THR A O 1
ATOM 682 N N . LEU A 1 91 ? -6.072 -1.205 -11.494 1.00 83.19 91 LEU A N 1
ATOM 683 C CA . LEU A 1 91 ? -7.186 -0.667 -12.285 1.00 83.19 91 LEU A CA 1
ATOM 684 C C . LEU A 1 91 ? -8.420 -0.519 -11.400 1.00 83.19 91 LEU A C 1
ATOM 686 O O . LEU A 1 91 ? -9.046 0.536 -11.395 1.00 83.19 91 LEU A O 1
ATOM 690 N N . LYS A 1 92 ? -8.686 -1.527 -10.561 1.00 85.38 92 LYS A N 1
ATOM 691 C CA . LYS A 1 92 ? -9.748 -1.452 -9.556 1.00 85.38 92 LYS A CA 1
ATOM 692 C C . LYS A 1 92 ? -9.555 -0.262 -8.610 1.00 85.38 92 LYS A C 1
ATOM 694 O O . LYS A 1 92 ? -10.528 0.405 -8.297 1.00 85.38 92 LYS A O 1
ATOM 699 N N . LEU A 1 93 ? -8.324 0.042 -8.185 1.00 87.38 93 LEU A N 1
ATOM 700 C CA . LEU A 1 93 ? -8.049 1.227 -7.357 1.00 87.38 93 LEU A CA 1
ATOM 701 C C . LEU A 1 93 ? -8.489 2.534 -8.030 1.00 87.38 93 LEU A C 1
ATOM 703 O O . LEU A 1 93 ? -9.131 3.360 -7.389 1.00 87.38 93 LEU A O 1
ATOM 707 N N . LEU A 1 94 ? -8.142 2.715 -9.307 1.00 83.75 94 LEU A N 1
ATOM 708 C CA . LEU A 1 94 ? -8.523 3.910 -10.065 1.00 83.75 94 LEU A CA 1
ATOM 709 C C . LEU A 1 94 ? -10.046 4.013 -10.206 1.00 83.75 94 LEU A C 1
ATOM 711 O O . LEU A 1 94 ? -10.605 5.084 -9.984 1.00 83.75 94 LEU A O 1
ATOM 715 N N . ASP A 1 95 ? -10.710 2.892 -10.501 1.00 83.88 95 ASP A N 1
ATOM 716 C CA . ASP A 1 95 ? -12.169 2.831 -10.604 1.00 83.88 95 ASP A CA 1
ATOM 717 C C . ASP A 1 95 ? -12.859 3.176 -9.274 1.00 83.88 95 ASP A C 1
ATOM 719 O O . ASP A 1 95 ? -13.889 3.847 -9.272 1.00 83.88 95 ASP A O 1
ATOM 723 N N . GLU A 1 96 ? -12.328 2.717 -8.137 1.00 86.38 96 GLU A N 1
ATOM 724 C CA . GLU A 1 96 ? -12.898 3.026 -6.821 1.00 86.38 96 GLU A CA 1
ATOM 725 C C . GLU A 1 96 ? -12.701 4.499 -6.435 1.00 86.38 96 GLU A C 1
ATOM 727 O O . GLU A 1 96 ? -13.645 5.117 -5.946 1.00 86.38 96 GLU A O 1
ATOM 732 N N . PHE A 1 97 ? -11.538 5.101 -6.714 1.00 83.44 97 PHE A N 1
ATOM 733 C CA . PHE A 1 97 ? -11.337 6.536 -6.467 1.00 83.44 97 PHE A CA 1
ATOM 734 C C . PHE A 1 97 ? -12.254 7.417 -7.322 1.00 83.44 97 PHE A C 1
ATOM 736 O O . PHE A 1 97 ? -12.831 8.367 -6.797 1.00 83.44 97 PHE A O 1
ATOM 743 N N . ALA A 1 98 ? -12.455 7.073 -8.597 1.00 80.06 98 ALA A N 1
ATOM 744 C CA . ALA A 1 98 ? -13.377 7.804 -9.466 1.00 80.06 98 ALA A CA 1
ATOM 745 C C . ALA A 1 98 ? -14.833 7.732 -8.959 1.00 80.06 98 ALA A C 1
ATOM 747 O O . ALA A 1 98 ? -15.543 8.736 -8.919 1.00 80.06 98 ALA A O 1
ATOM 748 N N . LYS A 1 99 ? -15.285 6.554 -8.498 1.00 81.50 99 LYS A N 1
ATOM 749 C CA . LYS A 1 99 ? -16.636 6.384 -7.924 1.00 81.50 99 LYS A CA 1
ATOM 750 C C . LYS A 1 99 ? -16.834 7.159 -6.619 1.00 81.50 99 LYS A C 1
ATOM 752 O O . LYS A 1 99 ? -17.957 7.594 -6.354 1.00 81.50 99 LYS A O 1
ATOM 757 N N . ASN A 1 100 ? -15.782 7.290 -5.807 1.00 78.44 100 ASN A N 1
ATOM 758 C CA . ASN A 1 100 ? -15.825 8.017 -4.535 1.00 78.44 100 ASN A CA 1
ATOM 759 C C . ASN A 1 100 ? -16.196 9.492 -4.755 1.00 78.44 100 ASN A C 1
ATOM 761 O O . ASN A 1 100 ? -16.994 10.050 -4.004 1.00 78.44 100 ASN A O 1
ATOM 765 N N . ASP A 1 101 ? -15.685 10.099 -5.833 1.00 70.38 101 ASP A N 1
ATOM 766 C CA . ASP A 1 101 ? -15.961 11.501 -6.162 1.00 70.38 101 ASP A CA 1
ATOM 767 C C . ASP A 1 101 ? -17.351 11.708 -6.789 1.00 70.38 101 ASP A C 1
ATOM 769 O O . ASP A 1 101 ? -18.088 12.621 -6.412 1.00 70.38 101 ASP A O 1
ATOM 773 N N . GLU A 1 102 ? -17.770 10.826 -7.703 1.00 67.12 102 GLU A N 1
ATOM 774 C CA . GLU A 1 102 ? -19.048 10.977 -8.419 1.00 67.12 102 GLU A CA 1
ATOM 775 C C . GLU A 1 102 ? -20.285 10.629 -7.565 1.00 67.12 102 GLU A C 1
ATOM 777 O O . GLU A 1 102 ? -21.389 11.120 -7.823 1.00 67.12 102 GLU A O 1
ATOM 782 N N . GLY A 1 103 ? -20.132 9.759 -6.560 1.00 57.56 103 GLY A N 1
ATOM 783 C CA . GLY A 1 103 ? -21.250 9.136 -5.845 1.00 57.56 103 GLY A CA 1
ATOM 784 C C . GLY A 1 103 ? -21.704 9.825 -4.555 1.00 57.56 103 GLY A C 1
ATOM 785 O O . GLY A 1 103 ? -22.725 9.427 -3.993 1.00 57.56 103 GLY A O 1
ATOM 786 N N . GLY A 1 104 ? -20.962 10.815 -4.042 1.00 58.22 104 GLY A N 1
ATOM 787 C CA . GLY A 1 104 ? -21.215 11.398 -2.714 1.00 58.22 104 GLY A CA 1
ATOM 788 C C . GLY A 1 104 ? -21.054 10.400 -1.553 1.00 58.22 104 GLY A C 1
ATOM 789 O O . GLY A 1 104 ? -21.527 10.653 -0.443 1.00 58.22 104 GLY A O 1
ATOM 790 N N . HIS A 1 105 ? -20.420 9.257 -1.813 1.00 57.69 105 HIS A N 1
ATOM 791 C CA . HIS A 1 105 ? -20.012 8.290 -0.808 1.00 57.69 105 HIS A CA 1
ATOM 792 C C . HIS A 1 105 ? -18.588 8.650 -0.399 1.00 57.69 105 HIS A C 1
ATOM 794 O O . HIS A 1 105 ? -17.694 8.530 -1.214 1.00 57.69 105 HIS A O 1
ATOM 800 N N . ASP A 1 106 ? -18.387 9.122 0.830 1.00 71.12 106 ASP A N 1
ATOM 801 C CA . ASP A 1 106 ? -17.048 9.389 1.366 1.00 71.12 106 ASP A CA 1
ATOM 802 C C . ASP A 1 106 ? -16.487 8.076 1.933 1.00 71.12 106 ASP A C 1
ATOM 804 O O . ASP A 1 106 ? -16.698 7.759 3.105 1.00 71.12 106 ASP A O 1
ATOM 808 N N . VAL A 1 107 ? -15.892 7.243 1.073 1.00 81.25 107 VAL A N 1
ATOM 809 C CA . VAL A 1 107 ? -15.180 6.025 1.486 1.00 81.25 107 VAL A CA 1
ATOM 810 C C . VAL A 1 107 ? -13.715 6.374 1.704 1.00 81.25 107 VAL A C 1
ATOM 812 O O . VAL A 1 107 ? -13.055 6.913 0.819 1.00 81.25 107 VAL A O 1
ATOM 815 N N . ASP A 1 108 ? -13.183 6.041 2.876 1.00 88.75 108 ASP A N 1
ATOM 816 C CA . ASP A 1 108 ? -11.790 6.334 3.193 1.00 88.75 108 ASP A CA 1
ATOM 817 C C . ASP A 1 108 ? -10.813 5.467 2.389 1.00 88.75 108 ASP A C 1
ATOM 819 O O . ASP A 1 108 ? -11.039 4.279 2.140 1.00 88.75 108 ASP A O 1
ATOM 823 N N . THR A 1 109 ? -9.653 6.044 2.057 1.00 90.38 109 THR A N 1
ATOM 824 C CA . THR A 1 109 ? -8.560 5.367 1.328 1.00 90.38 109 THR A CA 1
ATOM 825 C C . THR A 1 109 ? -8.167 4.022 1.962 1.00 90.38 109 THR A C 1
ATOM 827 O O . THR A 1 109 ? -7.807 3.081 1.250 1.00 90.38 109 THR A O 1
ATOM 830 N N . PHE A 1 110 ? -8.278 3.904 3.291 1.00 91.69 110 PHE A N 1
ATOM 831 C CA . PHE A 1 110 ? -8.064 2.654 4.023 1.00 91.69 110 PHE A CA 1
ATOM 832 C C . PHE A 1 110 ? -9.001 1.536 3.545 1.00 91.69 110 PHE A C 1
ATOM 834 O O . PHE A 1 110 ? -8.542 0.436 3.236 1.00 91.69 110 PHE A O 1
ATOM 841 N N . ASP A 1 111 ? -10.298 1.828 3.432 1.00 92.00 111 ASP A N 1
ATOM 842 C CA . ASP A 1 111 ? -11.319 0.870 3.009 1.00 92.00 111 ASP A CA 1
ATOM 843 C C . ASP A 1 111 ? -11.223 0.541 1.523 1.00 92.00 111 ASP A C 1
ATOM 845 O O . ASP A 1 111 ? -11.375 -0.624 1.150 1.00 92.00 111 ASP A O 1
ATOM 849 N N . ILE A 1 112 ? -10.906 1.530 0.683 1.00 91.25 112 ILE A N 1
ATOM 850 C CA . ILE A 1 112 ? -10.694 1.318 -0.754 1.00 91.25 112 ILE A CA 1
ATOM 851 C C . ILE A 1 112 ? -9.554 0.316 -0.973 1.00 91.25 112 ILE A C 1
ATOM 853 O O . ILE A 1 112 ? -9.730 -0.710 -1.633 1.00 91.25 112 ILE A O 1
ATOM 857 N N . ILE A 1 113 ? -8.384 0.574 -0.380 1.00 92.00 113 ILE A N 1
ATOM 858 C CA . ILE A 1 113 ? -7.212 -0.297 -0.530 1.00 92.00 113 ILE A CA 1
ATOM 859 C C . ILE A 1 113 ? -7.457 -1.660 0.123 1.00 92.00 113 ILE A C 1
ATOM 861 O O . ILE A 1 113 ? -7.164 -2.693 -0.487 1.00 92.00 113 ILE A O 1
ATOM 865 N N . GLY A 1 114 ? -8.025 -1.687 1.330 1.00 91.06 114 GLY A N 1
ATOM 866 C CA . GLY A 1 114 ? -8.361 -2.923 2.030 1.00 91.06 114 GLY A CA 1
ATOM 867 C C . GLY A 1 114 ? -9.328 -3.810 1.245 1.00 91.06 114 GLY A C 1
ATOM 868 O O . GLY A 1 114 ? -9.096 -5.011 1.092 1.00 91.06 114 GLY A O 1
ATOM 869 N N . GLY A 1 115 ? -10.369 -3.212 0.663 1.00 90.69 115 GLY A N 1
ATOM 870 C CA . GLY A 1 115 ? -11.387 -3.902 -0.130 1.00 90.69 115 GLY A CA 1
ATOM 871 C C . GLY A 1 115 ? -10.873 -4.491 -1.450 1.00 90.69 115 GLY A C 1
ATOM 872 O O . GLY A 1 115 ? -11.481 -5.419 -1.994 1.00 90.69 115 GLY A O 1
ATOM 873 N N . ILE A 1 116 ? -9.742 -4.010 -1.977 1.00 92.12 116 ILE A N 1
ATOM 874 C CA . ILE A 1 116 ? -9.109 -4.593 -3.172 1.00 92.12 116 ILE A CA 1
ATOM 875 C C . ILE A 1 116 ? -8.461 -5.939 -2.849 1.00 92.12 116 ILE A C 1
ATOM 877 O O . ILE A 1 116 ? -8.626 -6.883 -3.620 1.00 92.12 116 ILE A O 1
ATOM 881 N N . PHE A 1 117 ? -7.783 -6.057 -1.706 1.00 88.38 117 PHE A N 1
ATOM 882 C CA . PHE A 1 117 ? -7.166 -7.318 -1.279 1.00 88.38 117 PHE A CA 1
ATOM 883 C C . PHE A 1 117 ? -8.176 -8.369 -0.804 1.00 88.38 117 PHE A C 1
ATOM 885 O O . PHE A 1 117 ? -7.818 -9.547 -0.711 1.00 88.38 117 PHE A O 1
ATOM 892 N N . GLY A 1 118 ? -9.415 -7.953 -0.534 1.00 81.69 118 GLY A N 1
ATOM 893 C CA . GLY A 1 118 ? -10.491 -8.809 -0.052 1.00 81.69 118 GLY A CA 1
ATOM 894 C C . GLY A 1 118 ? -10.480 -8.993 1.466 1.00 81.69 118 GLY A C 1
ATOM 895 O O . GLY A 1 118 ? -9.777 -8.307 2.204 1.00 81.69 118 GLY A O 1
ATOM 896 N N . GLU A 1 119 ? -11.298 -9.930 1.938 1.00 79.12 119 GLU A N 1
ATOM 897 C CA . GLU A 1 119 ? -11.505 -10.186 3.364 1.00 79.12 119 GLU A CA 1
ATOM 898 C C . GLU A 1 119 ? -10.831 -11.487 3.820 1.00 79.12 119 GLU A C 1
ATOM 900 O O . GLU A 1 119 ? -10.571 -12.392 3.029 1.00 79.12 119 GLU A O 1
ATOM 905 N N . ASN A 1 120 ? -10.646 -11.611 5.136 1.00 74.31 120 ASN A N 1
ATOM 906 C CA . ASN A 1 120 ? -10.288 -12.849 5.828 1.00 74.31 120 ASN A CA 1
ATOM 907 C C . ASN A 1 120 ? -8.874 -13.401 5.556 1.00 74.31 120 ASN A C 1
ATOM 909 O O . ASN A 1 120 ? -8.699 -14.608 5.388 1.00 74.31 120 ASN A O 1
ATOM 913 N N . LEU A 1 121 ? -7.852 -12.542 5.570 1.00 90.12 121 LEU A N 1
ATOM 914 C CA . LEU A 1 121 ? -6.466 -12.989 5.418 1.00 90.12 121 LEU A CA 1
ATOM 915 C C . LEU A 1 121 ? -5.925 -13.636 6.694 1.00 90.12 121 LEU A C 1
ATOM 917 O O . LEU A 1 121 ? -6.162 -13.156 7.807 1.00 90.12 121 LEU A O 1
ATOM 921 N N . THR A 1 122 ? -5.141 -14.702 6.537 1.00 94.19 122 THR A N 1
ATOM 922 C CA . THR A 1 122 ? -4.295 -15.179 7.633 1.00 94.19 122 THR A CA 1
ATOM 923 C C . THR A 1 122 ? -3.132 -14.212 7.858 1.00 94.19 122 THR A C 1
ATOM 925 O O . THR A 1 122 ? -2.785 -13.404 6.992 1.00 94.19 122 THR A O 1
ATOM 928 N N . GLU A 1 123 ? -2.484 -14.303 9.019 1.00 93.62 123 GLU A N 1
ATOM 929 C CA . GLU A 1 123 ? -1.247 -13.558 9.259 1.00 93.62 123 GLU A CA 1
ATOM 930 C C . GLU A 1 123 ? -0.154 -13.916 8.232 1.00 93.62 123 GLU A C 1
ATOM 932 O O . GLU A 1 123 ? 0.586 -13.037 7.795 1.00 93.62 123 GLU A O 1
ATOM 937 N N . GLU A 1 124 ? -0.055 -15.180 7.811 1.00 95.00 124 GLU A N 1
ATOM 938 C CA . GLU A 1 124 ? 0.909 -15.608 6.790 1.00 95.00 124 GLU A CA 1
ATOM 939 C C . GLU A 1 124 ? 0.626 -14.938 5.439 1.00 95.00 124 GLU A C 1
ATOM 941 O O . GLU A 1 124 ? 1.531 -14.350 4.842 1.00 95.00 124 GLU A O 1
ATOM 946 N N . ASP A 1 125 ? -0.635 -14.941 4.999 1.00 94.75 125 ASP A N 1
ATOM 947 C CA . ASP A 1 125 ? -1.046 -14.291 3.751 1.00 94.75 125 ASP A CA 1
ATOM 948 C C . ASP A 1 125 ? -0.738 -12.792 3.773 1.00 94.75 125 ASP A C 1
ATOM 950 O O . ASP A 1 125 ? -0.192 -12.246 2.811 1.00 94.75 125 ASP A O 1
ATOM 954 N N . LEU A 1 126 ? -1.059 -12.119 4.882 1.00 94.56 126 LEU A N 1
ATOM 955 C CA . LEU A 1 126 ? -0.829 -10.686 5.024 1.00 94.56 126 LEU A CA 1
ATOM 956 C C . LEU A 1 126 ? 0.668 -10.351 5.067 1.00 94.56 126 LEU A C 1
ATOM 958 O O . LEU A 1 126 ? 1.093 -9.422 4.384 1.00 94.56 126 LEU A O 1
ATOM 962 N N . ASN A 1 127 ? 1.490 -11.129 5.781 1.00 94.38 127 ASN A N 1
ATOM 963 C CA . ASN A 1 127 ? 2.948 -10.951 5.766 1.00 94.38 127 ASN A CA 1
ATOM 964 C C . ASN A 1 127 ? 3.528 -11.142 4.355 1.00 94.38 127 ASN A C 1
ATOM 966 O O . ASN A 1 127 ? 4.384 -10.362 3.933 1.00 94.38 127 ASN A O 1
ATOM 970 N N . ASN A 1 128 ? 3.051 -12.143 3.609 1.00 95.25 128 ASN A N 1
ATOM 971 C CA . ASN A 1 128 ? 3.482 -12.374 2.231 1.00 95.25 128 ASN A CA 1
ATOM 972 C C . ASN A 1 128 ? 3.137 -11.179 1.328 1.00 95.25 128 ASN A C 1
ATOM 974 O O . ASN A 1 128 ? 3.986 -10.722 0.561 1.00 95.25 128 ASN A O 1
ATOM 978 N N . LYS A 1 129 ? 1.928 -10.617 1.458 1.00 95.62 129 LYS A N 1
ATOM 979 C CA . LYS A 1 129 ? 1.510 -9.414 0.717 1.00 95.62 129 LYS A CA 1
ATOM 980 C C . LYS A 1 129 ? 2.349 -8.192 1.088 1.00 95.62 129 LYS A C 1
ATOM 982 O O . LYS A 1 129 ? 2.880 -7.545 0.189 1.00 95.62 129 LYS A O 1
ATOM 987 N N . VAL A 1 130 ? 2.543 -7.922 2.382 1.00 94.06 130 VAL A N 1
ATOM 988 C CA . VAL A 1 130 ? 3.413 -6.834 2.872 1.00 94.06 130 VAL A CA 1
ATOM 989 C C . VAL A 1 130 ? 4.824 -6.969 2.290 1.00 94.06 130 VAL A C 1
ATOM 991 O O . VAL A 1 130 ? 5.369 -6.004 1.760 1.00 94.06 130 VAL A O 1
ATOM 994 N N . SER A 1 131 ? 5.394 -8.178 2.293 1.00 94.00 131 SER A N 1
ATOM 995 C CA . SER A 1 131 ? 6.729 -8.436 1.740 1.00 94.00 131 SER A CA 1
ATOM 996 C C . SER A 1 131 ? 6.824 -8.174 0.232 1.00 94.00 131 SER A C 1
ATOM 998 O O . SER A 1 131 ? 7.828 -7.635 -0.239 1.00 94.00 131 SER A O 1
ATOM 1000 N N . LEU A 1 132 ? 5.798 -8.538 -0.539 1.00 95.81 132 LEU A N 1
ATOM 1001 C CA . LEU A 1 132 ? 5.756 -8.282 -1.981 1.00 95.81 132 LEU A CA 1
ATOM 1002 C C . LEU A 1 132 ? 5.641 -6.783 -2.285 1.00 95.81 132 LEU A C 1
ATOM 1004 O O . LEU A 1 132 ? 6.367 -6.274 -3.137 1.00 95.81 132 LEU A O 1
ATOM 1008 N N . VAL A 1 133 ? 4.801 -6.055 -1.547 1.00 95.19 133 VAL A N 1
ATOM 1009 C CA . VAL A 1 133 ? 4.678 -4.596 -1.697 1.00 95.19 133 VAL A CA 1
ATOM 1010 C C . VAL A 1 133 ? 5.989 -3.899 -1.311 1.00 95.19 133 VAL A C 1
ATOM 1012 O O . VAL A 1 133 ? 6.456 -3.019 -2.035 1.00 95.19 133 VAL A O 1
ATOM 1015 N N . ALA A 1 134 ? 6.656 -4.347 -0.245 1.00 91.56 134 ALA A N 1
ATOM 1016 C CA . ALA A 1 134 ? 7.971 -3.837 0.139 1.00 91.56 134 ALA A CA 1
ATOM 1017 C C . ALA A 1 134 ? 9.029 -4.059 -0.961 1.00 91.56 134 ALA A C 1
ATOM 1019 O O . ALA A 1 134 ? 9.831 -3.167 -1.242 1.00 91.56 134 ALA A O 1
ATOM 1020 N N . GLN A 1 135 ? 9.020 -5.216 -1.637 1.00 92.12 135 GLN A N 1
ATOM 1021 C CA . GLN A 1 135 ? 9.895 -5.466 -2.791 1.00 92.12 135 GLN A CA 1
ATOM 1022 C C . GLN A 1 135 ? 9.607 -4.505 -3.952 1.00 92.12 135 GLN A C 1
ATOM 1024 O O . GLN A 1 135 ? 10.549 -3.991 -4.560 1.00 92.12 135 GLN A O 1
ATOM 1029 N N . ALA A 1 136 ? 8.332 -4.205 -4.225 1.00 93.38 136 ALA A N 1
ATOM 1030 C CA . ALA A 1 136 ? 7.953 -3.219 -5.234 1.00 93.38 136 ALA A CA 1
ATOM 1031 C C . ALA A 1 136 ? 8.530 -1.830 -4.910 1.00 93.38 136 ALA A C 1
ATOM 1033 O O . ALA A 1 136 ? 9.143 -1.196 -5.770 1.00 93.38 136 ALA A O 1
ATOM 1034 N N . LEU A 1 137 ? 8.411 -1.385 -3.656 1.00 90.50 137 LEU A N 1
ATOM 1035 C CA . LEU A 1 137 ? 8.960 -0.105 -3.201 1.00 90.50 137 LEU A CA 1
ATOM 1036 C C . LEU A 1 137 ? 10.485 -0.040 -3.360 1.00 90.50 137 LEU A C 1
ATOM 1038 O O . LEU A 1 137 ? 11.010 0.952 -3.874 1.00 90.50 137 LEU A O 1
ATOM 1042 N N . VAL A 1 138 ? 11.199 -1.113 -3.004 1.00 88.12 138 VAL A N 1
ATOM 1043 C CA . VAL A 1 138 ? 12.659 -1.199 -3.183 1.00 88.12 138 VAL A CA 1
ATOM 1044 C C . VAL A 1 138 ? 13.059 -1.022 -4.650 1.00 88.12 138 VAL A C 1
ATOM 1046 O O . VAL A 1 138 ? 14.005 -0.289 -4.950 1.00 88.12 138 VAL A O 1
ATOM 1049 N N . VAL A 1 139 ? 12.326 -1.639 -5.581 1.00 89.69 139 VAL A N 1
ATOM 1050 C CA . VAL A 1 139 ? 12.572 -1.502 -7.028 1.00 89.69 139 VAL A CA 1
ATOM 1051 C C . VAL A 1 139 ? 12.383 -0.055 -7.501 1.00 89.69 139 VAL A C 1
ATOM 1053 O O . VAL A 1 139 ? 13.181 0.441 -8.305 1.00 89.69 139 VAL A O 1
ATOM 1056 N N . LEU A 1 140 ? 11.396 0.651 -6.945 1.00 88.19 140 LEU A N 1
ATOM 1057 C CA . LEU A 1 140 ? 11.111 2.070 -7.208 1.00 88.19 140 LEU A CA 1
ATOM 1058 C C . LEU A 1 140 ? 12.081 3.041 -6.505 1.00 88.19 140 LEU A C 1
ATOM 1060 O O . LEU A 1 140 ? 11.860 4.256 -6.480 1.00 88.19 140 LEU A O 1
ATOM 1064 N N . GLY A 1 141 ? 13.171 2.527 -5.930 1.00 80.06 141 GLY A N 1
ATOM 1065 C CA . GLY A 1 141 ? 14.212 3.345 -5.315 1.00 80.06 141 GLY A CA 1
ATOM 1066 C C . GLY A 1 141 ? 13.871 3.842 -3.911 1.00 80.06 141 GLY A C 1
ATOM 1067 O O . GLY A 1 141 ? 14.598 4.692 -3.393 1.00 80.06 141 GLY A O 1
ATOM 1068 N N . ALA A 1 142 ? 12.825 3.308 -3.268 1.00 67.69 142 ALA A N 1
ATOM 1069 C CA . ALA A 1 142 ? 12.662 3.444 -1.826 1.00 67.69 142 ALA A CA 1
ATOM 1070 C C . ALA A 1 142 ? 13.810 2.672 -1.164 1.00 67.69 142 ALA A C 1
ATOM 1072 O O . ALA A 1 142 ? 13.861 1.443 -1.197 1.00 67.69 142 ALA A O 1
ATOM 1073 N N . GLY A 1 143 ? 14.829 3.386 -0.683 1.00 57.06 143 GLY A N 1
ATOM 1074 C CA . GLY A 1 143 ? 16.035 2.730 -0.195 1.00 57.06 143 GLY A CA 1
ATOM 1075 C C . GLY A 1 143 ? 15.723 1.748 0.944 1.00 57.06 143 GLY A C 1
ATOM 1076 O O . GLY A 1 143 ? 14.880 2.009 1.794 1.00 57.06 143 GLY A O 1
ATOM 1077 N N . SER A 1 144 ? 16.442 0.625 0.965 1.00 48.44 144 SER A N 1
ATOM 1078 C CA . SER A 1 144 ? 16.415 -0.397 2.021 1.00 48.44 144 SER A CA 1
ATOM 1079 C C . SER A 1 144 ? 16.339 0.214 3.426 1.00 48.44 144 SER A C 1
ATOM 1081 O O . SER A 1 144 ? 17.310 0.862 3.799 1.00 48.44 144 SER A O 1
ATOM 1083 N N . VAL A 1 145 ? 15.250 -0.054 4.161 1.00 48.66 145 VAL A N 1
ATOM 1084 C CA . VAL A 1 145 ? 14.875 0.030 5.608 1.00 48.66 145 VAL A CA 1
ATOM 1085 C C . VAL A 1 145 ? 15.852 0.562 6.694 1.00 48.66 145 VAL A C 1
ATOM 1087 O O . VAL A 1 145 ? 15.607 0.390 7.884 1.00 48.66 145 VAL A O 1
ATOM 1090 N N . ASN A 1 146 ? 16.965 1.207 6.362 1.00 44.94 146 ASN A N 1
ATOM 1091 C CA . ASN A 1 146 ? 17.921 1.797 7.289 1.00 44.94 146 ASN A CA 1
ATOM 1092 C C . ASN A 1 146 ? 17.963 3.324 7.124 1.00 44.94 146 ASN A C 1
ATOM 1094 O O . ASN A 1 146 ? 17.652 3.888 6.078 1.00 44.94 146 ASN A O 1
ATOM 1098 N N . THR A 1 147 ? 18.355 4.021 8.185 1.00 46.50 147 THR A N 1
ATOM 1099 C CA . THR A 1 147 ? 18.226 5.480 8.320 1.00 46.50 147 THR A CA 1
ATOM 1100 C C . THR A 1 147 ? 18.979 6.287 7.245 1.00 46.50 147 THR A C 1
ATOM 1102 O O . THR A 1 147 ? 18.607 7.420 6.958 1.00 46.50 147 THR A O 1
ATOM 1105 N N . GLN A 1 148 ? 20.005 5.721 6.595 1.00 42.22 148 GLN A N 1
ATOM 1106 C CA . GLN A 1 148 ? 20.697 6.361 5.462 1.00 42.22 148 GLN A CA 1
ATOM 1107 C C . GLN A 1 148 ? 19.904 6.290 4.148 1.00 42.22 148 GLN A C 1
ATOM 1109 O O . GLN A 1 148 ? 20.029 7.181 3.306 1.00 42.22 148 GLN A O 1
ATOM 1114 N N . SER A 1 149 ? 19.053 5.279 3.981 1.00 50.50 149 SER A N 1
ATOM 1115 C CA . SER A 1 149 ? 18.120 5.179 2.859 1.00 50.50 149 SER A CA 1
ATOM 1116 C C . SER A 1 149 ? 17.004 6.218 2.914 1.00 50.50 149 SER A C 1
ATOM 1118 O O . SER A 1 149 ? 16.566 6.677 1.862 1.00 50.50 149 SER A O 1
ATOM 1120 N N . ARG A 1 150 ? 16.625 6.675 4.116 1.00 50.22 150 ARG A N 1
ATOM 1121 C CA . ARG A 1 150 ? 15.638 7.752 4.326 1.00 50.22 150 ARG A CA 1
ATOM 1122 C C . ARG A 1 150 ? 16.036 9.059 3.638 1.00 50.22 150 ARG A C 1
ATOM 1124 O O . ARG A 1 150 ? 15.210 9.732 3.034 1.00 50.22 150 ARG A O 1
ATOM 1131 N N . LEU A 1 151 ? 17.327 9.396 3.663 1.00 48.22 151 LEU A N 1
ATO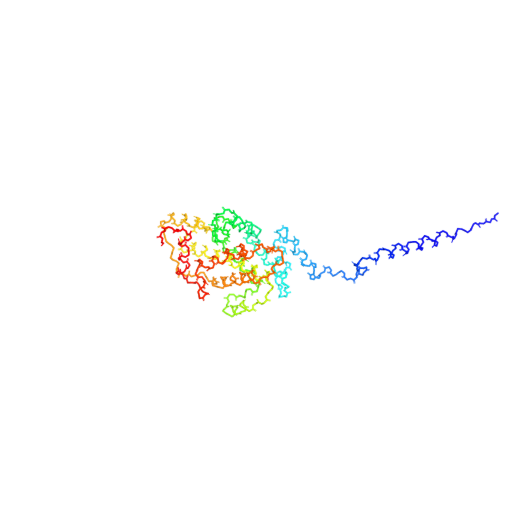M 1132 C CA . LEU A 1 151 ? 17.861 10.590 2.994 1.00 48.22 151 LEU A CA 1
ATOM 1133 C C . LEU A 1 151 ? 17.961 10.418 1.469 1.00 48.22 151 LEU A C 1
ATOM 1135 O O . LEU A 1 151 ? 17.848 11.395 0.730 1.00 48.22 151 LEU A O 1
ATOM 1139 N N . ARG A 1 152 ? 18.150 9.180 0.990 1.00 50.53 152 ARG A N 1
ATOM 1140 C CA . ARG A 1 152 ? 18.212 8.861 -0.445 1.00 50.53 152 ARG A CA 1
ATOM 1141 C C . ARG A 1 152 ? 16.831 8.795 -1.093 1.00 50.53 152 ARG A C 1
ATOM 1143 O O . ARG A 1 152 ? 16.696 9.306 -2.196 1.00 50.53 152 ARG A O 1
ATOM 1150 N N . ALA A 1 153 ? 15.822 8.251 -0.407 1.00 51.72 153 ALA A N 1
ATOM 1151 C CA . ALA A 1 153 ? 14.426 8.311 -0.850 1.00 51.72 153 ALA A CA 1
ATOM 1152 C C . ALA A 1 153 ? 13.961 9.772 -0.984 1.00 51.72 153 ALA A C 1
ATOM 1154 O O . ALA A 1 153 ? 13.408 10.144 -2.014 1.00 51.72 153 ALA A O 1
ATOM 1155 N N . ARG A 1 154 ? 14.341 10.626 -0.017 1.00 53.97 154 ARG A N 1
ATOM 1156 C CA . ARG A 1 154 ? 14.144 12.089 -0.053 1.00 53.97 154 ARG A CA 1
ATOM 1157 C C . ARG A 1 154 ? 14.854 12.819 -1.193 1.00 53.97 154 ARG A C 1
ATOM 1159 O O . ARG A 1 154 ? 14.498 13.949 -1.498 1.00 53.97 154 ARG A O 1
ATOM 1166 N N . SER A 1 155 ? 15.856 12.193 -1.804 1.00 51.91 155 SER A N 1
ATOM 1167 C CA . SER A 1 155 ? 16.690 12.785 -2.857 1.00 51.91 155 SER A CA 1
ATOM 1168 C C . SER A 1 155 ? 16.501 12.107 -4.219 1.00 51.91 155 SER A C 1
ATOM 1170 O O . SER A 1 155 ? 17.252 12.398 -5.149 1.00 51.91 155 SER A O 1
ATOM 1172 N N . TYR A 1 156 ? 15.559 11.165 -4.351 1.00 59.00 156 TYR A N 1
ATOM 1173 C CA . TYR A 1 156 ? 15.393 10.408 -5.589 1.00 59.00 156 TYR A CA 1
ATOM 1174 C C . TYR A 1 156 ? 14.647 11.233 -6.646 1.00 59.00 156 TYR A C 1
ATOM 1176 O O . TYR A 1 156 ? 13.431 11.398 -6.570 1.00 59.00 156 TYR A O 1
ATOM 1184 N N . SER A 1 157 ? 15.379 11.699 -7.660 1.00 62.41 157 SER A N 1
ATOM 1185 C CA . SER A 1 157 ? 14.874 12.428 -8.832 1.00 62.41 157 SER A CA 1
ATOM 1186 C C . SER A 1 157 ? 14.339 11.477 -9.917 1.00 62.41 157 SER A C 1
ATOM 1188 O O . SER A 1 157 ? 14.889 11.409 -11.018 1.00 62.41 157 SER A O 1
ATOM 1190 N N . GLY A 1 158 ? 13.327 10.679 -9.581 1.00 71.69 158 GLY A N 1
ATOM 1191 C CA . GLY A 1 158 ? 12.614 9.856 -10.565 1.00 71.69 158 GLY A CA 1
ATOM 1192 C C . GLY A 1 158 ? 11.643 10.685 -11.407 1.00 71.69 158 GLY A C 1
ATOM 1193 O O . GLY A 1 158 ? 11.306 11.806 -11.028 1.00 71.69 158 GLY A O 1
ATOM 1194 N N . SER A 1 159 ? 11.168 10.119 -12.518 1.00 83.12 159 SER A N 1
ATOM 1195 C CA . SER A 1 159 ? 10.007 10.661 -13.243 1.00 83.12 159 SER A CA 1
ATOM 1196 C C . SER A 1 159 ? 8.776 10.788 -12.333 1.00 83.12 159 SER A C 1
ATOM 1198 O O . SER A 1 159 ? 8.638 10.041 -11.359 1.00 83.12 159 SER A O 1
ATOM 1200 N N . ASP A 1 160 ? 7.858 11.702 -12.653 1.00 83.50 160 ASP A N 1
ATOM 1201 C CA . ASP A 1 160 ? 6.630 11.886 -11.865 1.00 83.50 160 ASP A CA 1
ATOM 1202 C C . ASP A 1 160 ? 5.770 10.615 -11.832 1.00 83.50 160 ASP A C 1
ATOM 1204 O O . ASP A 1 160 ? 5.240 10.266 -10.780 1.00 83.50 160 ASP A O 1
ATOM 1208 N N . ASP A 1 161 ? 5.764 9.833 -12.916 1.00 83.12 161 ASP A N 1
ATOM 1209 C CA . ASP A 1 161 ? 5.167 8.493 -12.965 1.00 83.12 161 ASP A CA 1
ATOM 1210 C C . ASP A 1 161 ? 5.722 7.550 -11.884 1.00 83.12 161 ASP A C 1
ATOM 1212 O O . ASP A 1 161 ? 4.968 6.826 -11.231 1.00 83.12 161 ASP A O 1
ATOM 1216 N N . LEU A 1 162 ? 7.048 7.532 -11.693 1.00 86.00 162 LEU A N 1
ATOM 1217 C CA . LEU A 1 162 ? 7.691 6.707 -10.667 1.00 86.00 162 LEU A CA 1
ATOM 1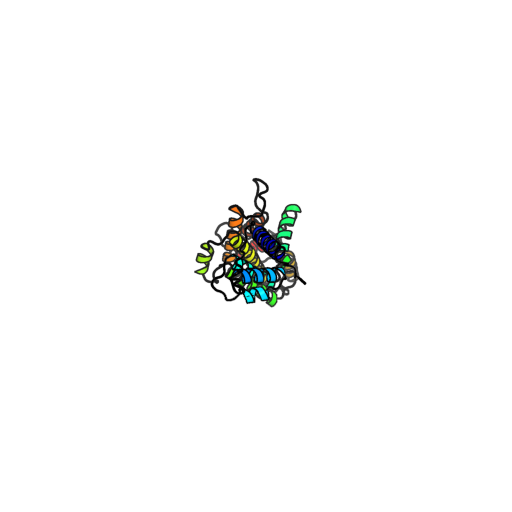218 C C . LEU A 1 162 ? 7.337 7.193 -9.264 1.00 86.00 162 LEU A C 1
ATOM 1220 O O . LEU A 1 162 ? 7.103 6.375 -8.375 1.00 86.00 162 LEU A O 1
ATOM 1224 N N . ARG A 1 163 ? 7.317 8.513 -9.060 1.00 86.25 163 ARG A N 1
ATOM 1225 C CA . ARG A 1 163 ? 6.981 9.131 -7.771 1.00 86.25 163 ARG A CA 1
ATOM 1226 C C . ARG A 1 163 ? 5.533 8.834 -7.393 1.00 86.25 163 ARG A C 1
ATOM 1228 O O . ARG A 1 163 ? 5.287 8.382 -6.278 1.00 86.25 163 ARG A O 1
ATOM 1235 N N . LEU A 1 164 ? 4.606 8.978 -8.341 1.00 87.00 164 LEU A N 1
ATOM 1236 C CA . LEU A 1 164 ? 3.200 8.620 -8.172 1.00 87.00 164 LEU A CA 1
ATOM 1237 C C . LEU A 1 164 ? 3.033 7.134 -7.845 1.00 87.00 164 LEU A C 1
ATOM 1239 O O . LEU A 1 164 ? 2.416 6.789 -6.839 1.00 87.00 164 LEU A O 1
ATOM 1243 N N . GLN A 1 165 ? 3.611 6.245 -8.660 1.00 89.81 165 GLN A N 1
ATOM 1244 C CA . GLN A 1 165 ? 3.507 4.802 -8.439 1.00 89.81 165 GLN A CA 1
ATOM 1245 C C . GLN A 1 165 ? 4.071 4.402 -7.070 1.00 89.81 165 GLN A C 1
ATOM 1247 O O . GLN A 1 165 ? 3.472 3.593 -6.361 1.00 89.81 165 GLN A O 1
ATOM 1252 N N . ARG A 1 166 ? 5.197 5.002 -6.669 1.00 90.00 166 ARG A N 1
ATOM 1253 C CA . ARG A 1 166 ? 5.794 4.796 -5.349 1.00 90.00 166 ARG A CA 1
ATOM 1254 C C . ARG A 1 166 ? 4.872 5.274 -4.231 1.00 90.00 166 ARG A C 1
ATOM 1256 O O . ARG A 1 166 ? 4.714 4.541 -3.262 1.00 90.00 166 ARG A O 1
ATOM 1263 N N . GLY A 1 167 ? 4.249 6.443 -4.372 1.00 90.00 167 GLY A N 1
ATOM 1264 C CA . GLY A 1 167 ? 3.281 6.951 -3.400 1.00 90.00 167 GLY A CA 1
ATOM 1265 C C . GLY A 1 167 ? 2.082 6.019 -3.226 1.00 90.00 167 GLY A C 1
ATOM 1266 O O . GLY A 1 167 ? 1.755 5.650 -2.102 1.00 90.00 167 GLY A O 1
ATOM 1267 N N . ILE A 1 168 ? 1.498 5.537 -4.327 1.00 92.19 168 ILE A N 1
ATOM 1268 C CA . ILE A 1 168 ? 0.393 4.565 -4.281 1.00 92.19 168 ILE A CA 1
ATOM 1269 C C . ILE A 1 168 ? 0.828 3.281 -3.559 1.00 92.19 168 ILE A C 1
ATOM 1271 O O . ILE A 1 168 ? 0.128 2.787 -2.677 1.00 92.19 168 ILE A O 1
ATOM 1275 N N . TYR A 1 169 ? 1.997 2.733 -3.901 1.00 93.94 169 TYR A N 1
ATOM 1276 C CA . TYR A 1 169 ? 2.479 1.483 -3.302 1.00 93.94 169 TYR A CA 1
ATOM 1277 C C . TYR A 1 169 ? 2.862 1.652 -1.830 1.00 93.94 169 TYR A C 1
ATOM 1279 O O . TYR A 1 169 ? 2.706 0.714 -1.050 1.00 93.94 169 TYR A O 1
ATOM 1287 N N . ALA A 1 170 ? 3.292 2.847 -1.431 1.00 92.88 170 ALA A N 1
ATOM 1288 C CA . ALA A 1 170 ? 3.567 3.178 -0.042 1.00 92.88 170 ALA A CA 1
ATOM 1289 C C . ALA A 1 170 ? 2.277 3.264 0.784 1.00 92.88 170 ALA A C 1
ATOM 1291 O O . ALA A 1 170 ? 2.226 2.709 1.879 1.00 92.88 170 ALA A O 1
ATOM 1292 N N . ALA A 1 171 ? 1.200 3.847 0.241 1.00 93.62 171 ALA A N 1
ATOM 1293 C CA . ALA A 1 171 ? -0.109 3.831 0.900 1.00 93.62 171 ALA A CA 1
ATOM 1294 C C . ALA A 1 171 ? -0.606 2.393 1.120 1.00 93.62 171 ALA A C 1
ATOM 1296 O O . ALA A 1 171 ? -1.033 2.037 2.219 1.00 93.62 171 ALA A O 1
ATOM 1297 N N . ILE A 1 172 ? -0.468 1.541 0.096 1.00 95.00 172 ILE A N 1
ATOM 1298 C CA . ILE A 1 172 ? -0.783 0.111 0.190 1.00 95.00 172 ILE A CA 1
ATOM 1299 C C . ILE A 1 172 ? 0.038 -0.559 1.299 1.00 95.00 172 ILE A C 1
ATOM 1301 O O . ILE A 1 172 ? -0.522 -1.249 2.152 1.00 95.00 172 ILE A O 1
ATOM 1305 N N . HIS A 1 173 ? 1.356 -0.349 1.310 1.00 94.81 173 HIS A N 1
ATOM 1306 C CA . HIS A 1 173 ? 2.244 -0.934 2.313 1.00 94.81 173 HIS A CA 1
ATOM 1307 C C . HIS A 1 173 ? 1.876 -0.493 3.735 1.00 94.81 173 HIS A C 1
ATOM 1309 O O . HIS A 1 173 ? 1.778 -1.337 4.632 1.00 94.81 173 HIS A O 1
ATOM 1315 N N . GLY A 1 174 ? 1.602 0.800 3.925 1.00 92.94 174 GLY A N 1
ATOM 1316 C CA . GLY A 1 174 ? 1.189 1.372 5.201 1.00 92.94 174 GLY A CA 1
ATOM 1317 C C . GLY A 1 174 ? -0.107 0.752 5.723 1.00 92.94 174 GLY A C 1
ATOM 1318 O O . GLY A 1 174 ? -0.141 0.272 6.854 1.00 92.94 174 GLY A O 1
ATOM 1319 N N . ILE A 1 175 ? -1.151 0.668 4.893 1.00 94.81 175 ILE A N 1
ATOM 1320 C CA . ILE A 1 175 ? -2.464 0.118 5.283 1.00 94.81 175 ILE A CA 1
ATOM 1321 C C . ILE A 1 175 ? -2.384 -1.371 5.640 1.00 94.81 175 ILE A C 1
ATOM 1323 O O . ILE A 1 175 ? -2.936 -1.797 6.661 1.00 94.81 175 ILE A O 1
ATOM 1327 N N . LEU A 1 176 ? -1.652 -2.168 4.854 1.00 95.00 176 LEU A N 1
ATOM 1328 C CA . LEU A 1 176 ? -1.429 -3.581 5.174 1.00 95.00 176 LEU A CA 1
ATOM 1329 C C . LEU A 1 176 ? -0.641 -3.746 6.483 1.00 95.00 176 LEU A C 1
ATOM 1331 O O . LEU A 1 176 ? -0.975 -4.602 7.304 1.00 95.00 176 LEU A O 1
ATOM 1335 N N . SER A 1 177 ? 0.372 -2.904 6.705 1.00 94.31 177 SER A N 1
ATOM 1336 C CA . SER A 1 177 ? 1.193 -2.921 7.922 1.00 94.31 177 SER A CA 1
ATOM 1337 C C . SER A 1 177 ? 0.401 -2.509 9.166 1.00 94.31 177 SER A C 1
ATOM 1339 O O . SER A 1 177 ? 0.549 -3.129 10.221 1.00 94.31 177 SER A O 1
ATOM 1341 N N . ILE A 1 178 ? -0.482 -1.511 9.043 1.00 94.69 178 ILE A N 1
ATOM 1342 C CA . ILE A 1 178 ? -1.414 -1.100 10.101 1.00 94.69 178 ILE A CA 1
ATOM 1343 C C . ILE A 1 178 ? -2.373 -2.250 10.429 1.00 94.69 178 ILE A C 1
ATOM 1345 O O . ILE A 1 178 ? -2.495 -2.630 11.594 1.00 94.69 178 ILE A O 1
ATOM 1349 N N . SER A 1 179 ? -2.992 -2.861 9.415 1.00 94.69 179 SER A N 1
ATOM 1350 C CA . SER A 1 179 ? -3.916 -3.990 9.603 1.00 94.69 179 SER A CA 1
ATOM 1351 C C . SER A 1 179 ? -3.236 -5.174 10.299 1.00 94.69 179 SER A C 1
ATOM 1353 O O . SER A 1 179 ? -3.788 -5.758 11.233 1.00 94.69 179 SER A O 1
ATOM 1355 N N . LEU A 1 180 ? -1.995 -5.488 9.914 1.00 93.75 180 LEU A N 1
ATOM 1356 C CA . LEU A 1 180 ? -1.185 -6.526 10.551 1.00 93.75 180 LEU A CA 1
ATOM 1357 C C . LEU A 1 180 ? -0.869 -6.198 12.019 1.00 93.75 180 LEU A C 1
ATOM 1359 O O . LEU A 1 180 ? -0.938 -7.082 12.875 1.00 93.75 180 LEU A O 1
ATOM 1363 N N . ALA A 1 181 ? -0.536 -4.942 12.327 1.00 93.81 181 ALA A N 1
ATOM 1364 C CA . ALA A 1 181 ? -0.262 -4.503 13.693 1.00 93.81 181 ALA A CA 1
ATOM 1365 C C . ALA A 1 181 ? -1.504 -4.612 14.593 1.00 93.81 181 ALA A C 1
ATOM 1367 O O . ALA A 1 181 ? -1.408 -5.154 15.697 1.00 93.81 181 ALA A O 1
ATOM 1368 N N . ILE A 1 182 ? -2.675 -4.191 14.100 1.00 94.00 182 ILE A N 1
ATOM 1369 C CA . ILE A 1 182 ? -3.960 -4.358 14.799 1.00 94.00 182 ILE A CA 1
ATOM 1370 C C . ILE A 1 182 ? -4.249 -5.849 15.015 1.00 94.00 182 ILE A C 1
ATOM 1372 O O . ILE A 1 182 ? -4.559 -6.265 16.135 1.00 94.00 182 ILE A O 1
ATOM 1376 N N . GLY A 1 183 ? -4.097 -6.662 13.963 1.00 94.31 183 GLY A N 1
ATOM 1377 C CA . GLY A 1 183 ? -4.309 -8.107 14.011 1.00 94.31 183 GLY A CA 1
ATOM 1378 C C . GLY A 1 183 ? -3.472 -8.788 15.092 1.00 94.31 183 GLY A C 1
ATOM 1379 O O . GLY A 1 183 ? -4.011 -9.537 15.907 1.00 94.31 183 GLY A O 1
ATOM 1380 N N . ARG A 1 184 ? -2.178 -8.456 15.173 1.00 94.38 184 ARG A N 1
ATOM 1381 C CA . ARG A 1 184 ? -1.262 -8.972 16.203 1.00 94.38 184 ARG A CA 1
ATOM 1382 C C . ARG A 1 184 ? -1.616 -8.493 17.604 1.00 94.38 184 ARG A C 1
ATOM 1384 O O . ARG A 1 184 ? -1.684 -9.306 18.523 1.00 94.38 184 ARG A O 1
ATOM 1391 N N . GLN A 1 185 ? -1.848 -7.193 17.780 1.00 95.31 185 GLN A N 1
ATOM 1392 C CA . GLN A 1 185 ? -2.079 -6.613 19.103 1.00 95.31 185 GLN A CA 1
ATOM 1393 C C . GLN A 1 185 ? -3.366 -7.141 19.753 1.00 95.31 185 GLN A C 1
ATOM 1395 O O . GLN A 1 185 ? -3.392 -7.399 20.955 1.00 95.31 185 GLN A O 1
ATOM 1400 N N . TYR A 1 186 ? -4.421 -7.336 18.959 1.00 95.06 186 TYR A N 1
ATOM 1401 C CA . TYR A 1 186 ? -5.733 -7.772 19.449 1.00 95.06 186 TYR A CA 1
ATOM 1402 C C . TYR A 1 186 ? -6.043 -9.247 19.173 1.00 95.06 186 TYR A C 1
ATOM 1404 O O . TYR A 1 186 ? -7.134 -9.734 19.502 1.00 95.06 186 TYR A O 1
ATOM 1412 N N . ASN A 1 187 ? -5.076 -9.982 18.614 1.00 95.06 187 ASN A N 1
ATOM 1413 C CA . ASN A 1 187 ? -5.203 -11.384 18.228 1.00 95.06 187 ASN A CA 1
ATOM 1414 C C . ASN A 1 187 ? -6.446 -11.617 17.342 1.00 95.06 187 ASN A C 1
ATOM 1416 O O . ASN A 1 187 ? -7.324 -12.421 17.681 1.00 95.06 187 ASN A O 1
ATOM 1420 N N . LEU A 1 188 ? -6.583 -10.823 16.275 1.00 93.00 188 LEU A N 1
ATOM 1421 C CA . LEU A 1 188 ? -7.684 -10.925 15.313 1.00 93.00 188 LEU A CA 1
ATOM 1422 C C . LEU A 1 188 ? -7.327 -11.969 14.259 1.00 93.00 188 LEU A C 1
ATOM 1424 O O . LEU A 1 188 ? -6.340 -11.809 13.548 1.00 93.00 188 LEU A O 1
ATOM 1428 N N . MET A 1 189 ? -8.126 -13.032 14.171 1.00 90.50 189 MET A N 1
ATOM 1429 C CA . MET A 1 189 ? -7.970 -14.073 13.160 1.00 90.50 189 MET A CA 1
ATOM 1430 C C . MET A 1 189 ? -9.353 -14.452 12.610 1.00 90.50 189 MET A C 1
ATOM 1432 O O . MET A 1 189 ? -10.202 -14.887 13.395 1.00 90.50 189 MET A O 1
ATOM 1436 N N . PRO A 1 190 ? -9.587 -14.314 11.294 1.00 92.69 190 PRO A N 1
ATOM 1437 C CA . PRO A 1 190 ? -8.671 -13.737 10.304 1.00 92.69 190 PRO A CA 1
ATOM 1438 C C . PRO A 1 190 ? -8.451 -12.224 10.511 1.00 92.69 190 PRO A C 1
ATOM 1440 O O . PRO A 1 190 ? -9.199 -11.588 11.254 1.00 92.69 190 PRO A O 1
ATOM 1443 N N . ILE A 1 191 ? -7.417 -11.654 9.880 1.00 92.81 191 ILE A N 1
ATOM 1444 C CA . ILE A 1 191 ? -7.107 -10.221 9.970 1.00 92.81 191 ILE A CA 1
ATOM 1445 C C . ILE A 1 191 ? -7.982 -9.461 8.958 1.00 92.81 191 ILE A C 1
ATOM 1447 O O . ILE A 1 191 ? -7.838 -9.675 7.749 1.00 92.81 191 ILE A O 1
ATOM 1451 N N . PRO A 1 192 ? -8.894 -8.586 9.417 1.00 93.06 192 PRO A N 1
ATOM 1452 C CA . PRO A 1 192 ? -9.687 -7.747 8.529 1.00 93.06 192 PRO A CA 1
ATOM 1453 C C . PRO A 1 192 ? -8.850 -6.595 7.961 1.00 93.06 192 PRO A C 1
ATOM 1455 O O . PRO A 1 192 ? -7.988 -6.053 8.650 1.00 93.06 192 PRO A O 1
ATOM 1458 N N . LEU A 1 193 ? -9.134 -6.212 6.713 1.00 92.50 193 LEU A N 1
ATOM 1459 C CA . LEU A 1 193 ? -8.449 -5.118 6.013 1.00 92.50 193 LEU A CA 1
ATOM 1460 C C . LEU A 1 193 ? -9.311 -3.864 5.816 1.00 92.50 193 LEU A C 1
ATOM 1462 O O . LEU A 1 193 ? -8.816 -2.871 5.303 1.00 92.50 193 LEU A O 1
ATOM 1466 N N . THR A 1 194 ? -10.583 -3.898 6.209 1.00 93.38 194 THR A N 1
ATOM 1467 C CA . THR A 1 194 ? -11.498 -2.749 6.150 1.00 93.38 194 THR A CA 1
ATOM 1468 C C . THR A 1 194 ? -11.835 -2.280 7.561 1.00 93.38 194 THR A C 1
ATOM 1470 O O . THR A 1 194 ? -11.873 -3.087 8.493 1.00 93.38 194 THR A O 1
ATOM 1473 N N . ALA A 1 195 ? -12.127 -0.995 7.735 1.00 92.25 195 ALA A N 1
ATOM 1474 C CA . ALA A 1 195 ? -12.599 -0.388 8.970 1.00 92.25 195 ALA A CA 1
ATOM 1475 C C . ALA A 1 195 ? -13.812 -1.138 9.529 1.00 92.25 195 ALA A C 1
ATOM 1477 O O . ALA A 1 195 ? -13.827 -1.510 10.702 1.00 92.25 195 ALA A O 1
ATOM 1478 N N . ASN A 1 196 ? -14.787 -1.465 8.674 1.00 91.94 196 ASN A N 1
ATOM 1479 C CA . ASN A 1 196 ? -15.951 -2.264 9.059 1.00 91.94 196 ASN A CA 1
ATOM 1480 C C . ASN A 1 196 ? -15.574 -3.677 9.529 1.00 91.94 196 ASN A C 1
ATOM 1482 O O . ASN A 1 196 ? -16.111 -4.151 10.534 1.00 91.94 196 ASN A O 1
ATOM 1486 N N . GLY A 1 197 ? -14.644 -4.347 8.845 1.00 93.00 197 GLY A N 1
ATOM 1487 C CA . GLY A 1 197 ? -14.158 -5.661 9.262 1.00 93.00 197 GLY A CA 1
ATOM 1488 C C . GLY A 1 197 ? -13.414 -5.604 10.599 1.00 93.00 197 GLY A C 1
ATOM 1489 O O . GLY A 1 197 ? -13.650 -6.437 11.477 1.00 93.00 197 GLY A O 1
ATOM 1490 N N . ILE A 1 198 ? -12.560 -4.591 10.791 1.00 93.44 198 ILE A N 1
ATOM 1491 C CA . ILE A 1 198 ? -11.839 -4.353 12.049 1.00 93.44 198 ILE A CA 1
ATOM 1492 C C . ILE A 1 198 ? -12.841 -4.094 13.174 1.00 93.44 198 ILE A C 1
ATOM 1494 O O . ILE A 1 198 ? -12.751 -4.728 14.226 1.00 93.44 198 ILE A O 1
ATOM 1498 N N . LYS A 1 199 ? -13.840 -3.237 12.933 1.00 94.62 199 LYS A N 1
ATOM 1499 C CA . LYS A 1 199 ? -14.912 -2.942 13.885 1.00 94.62 199 LYS A CA 1
ATOM 1500 C C . LYS A 1 199 ? -15.597 -4.212 14.372 1.00 94.62 199 LYS A C 1
ATOM 1502 O O . LYS A 1 199 ? -15.675 -4.447 15.572 1.00 94.62 199 LYS A O 1
ATOM 1507 N N . GLN A 1 200 ? -16.071 -5.044 13.445 1.00 93.88 200 GLN A N 1
ATOM 1508 C CA . GLN A 1 200 ? -16.785 -6.279 13.777 1.00 93.88 200 GLN A CA 1
ATOM 1509 C C . GLN A 1 200 ? -15.909 -7.239 14.591 1.00 93.88 200 GLN A C 1
ATOM 1511 O O . GLN A 1 200 ? -16.376 -7.825 15.569 1.00 93.88 200 GLN A O 1
ATOM 1516 N N . ALA A 1 201 ? -14.632 -7.372 14.224 1.00 94.25 201 ALA A N 1
ATOM 1517 C CA . ALA A 1 201 ? -13.689 -8.237 14.925 1.00 94.25 201 ALA A CA 1
ATOM 1518 C C . ALA A 1 201 ? -13.376 -7.746 16.353 1.00 94.25 201 ALA A C 1
ATOM 1520 O O . ALA A 1 201 ? -13.236 -8.561 17.269 1.00 94.25 201 ALA A O 1
ATOM 1521 N N . LEU A 1 202 ? -13.287 -6.428 16.557 1.00 95.50 202 LEU A N 1
ATOM 1522 C CA . LEU A 1 202 ? -13.071 -5.814 17.871 1.00 95.50 202 LEU A CA 1
ATOM 1523 C C . LEU A 1 202 ? -14.333 -5.861 18.743 1.00 95.50 202 LEU A C 1
ATOM 1525 O O . LEU A 1 202 ? -14.249 -6.273 19.903 1.00 95.50 202 LEU A O 1
ATOM 1529 N N . ASP A 1 203 ? -15.502 -5.555 18.176 1.00 95.25 203 ASP A N 1
ATOM 1530 C CA . ASP A 1 203 ? -16.797 -5.639 18.861 1.00 95.25 203 ASP A CA 1
ATOM 1531 C C . ASP A 1 203 ? -17.049 -7.067 19.381 1.00 95.25 203 ASP A C 1
ATOM 1533 O O . ASP A 1 203 ? -17.459 -7.254 20.528 1.00 95.25 203 ASP A O 1
ATOM 1537 N N . ALA A 1 204 ? -16.721 -8.094 18.585 1.00 95.56 204 ALA A N 1
ATOM 1538 C CA . ALA A 1 204 ? -16.829 -9.501 18.986 1.00 95.56 204 ALA A CA 1
ATOM 1539 C C . ALA A 1 204 ? -15.934 -9.872 20.186 1.00 95.56 204 ALA A C 1
ATOM 1541 O O . ALA A 1 204 ? -16.202 -10.849 20.888 1.00 95.56 204 ALA A O 1
ATOM 1542 N N . LYS A 1 205 ? -14.880 -9.090 20.440 1.00 96.12 205 LYS A N 1
ATOM 1543 C CA . LYS A 1 205 ? -13.978 -9.226 21.593 1.00 96.12 205 LYS A CA 1
ATOM 1544 C C . LYS A 1 205 ? -14.328 -8.278 22.742 1.00 96.12 205 LYS A C 1
ATOM 1546 O O . LYS A 1 205 ? -13.632 -8.286 23.755 1.00 96.12 205 LYS A O 1
ATOM 1551 N N . GLY A 1 206 ? -15.388 -7.478 22.607 1.00 95.88 206 GLY A N 1
ATOM 1552 C CA . GLY A 1 206 ? -15.765 -6.458 23.585 1.00 95.88 206 GLY A CA 1
ATOM 1553 C C . GLY A 1 206 ? -14.792 -5.279 23.642 1.00 95.88 206 GLY A C 1
ATOM 1554 O O . GLY A 1 206 ? -14.710 -4.610 24.671 1.00 95.88 206 GLY A O 1
ATOM 1555 N N . ILE A 1 207 ? -14.035 -5.042 22.568 1.00 95.31 207 ILE A N 1
ATOM 1556 C CA . ILE A 1 207 ? -13.084 -3.936 22.456 1.00 95.31 207 ILE A CA 1
ATOM 1557 C C . ILE A 1 207 ? -13.778 -2.791 21.730 1.00 95.31 207 ILE A C 1
ATOM 1559 O O . ILE A 1 207 ? -14.212 -2.943 20.596 1.00 95.31 207 ILE A O 1
ATOM 1563 N N . ASN A 1 208 ? -13.859 -1.641 22.389 1.00 93.50 208 ASN A N 1
ATOM 1564 C CA . ASN A 1 208 ? -14.545 -0.447 21.892 1.00 93.50 208 ASN A CA 1
ATOM 1565 C C . ASN A 1 208 ? -13.598 0.740 21.657 1.00 93.50 208 ASN A C 1
ATOM 1567 O O . ASN A 1 208 ? -14.061 1.856 21.432 1.00 93.50 208 ASN A O 1
ATOM 1571 N N . LYS A 1 209 ? -12.286 0.505 21.774 1.00 94.56 209 LYS A N 1
ATOM 1572 C CA . LYS A 1 209 ? -11.239 1.497 21.547 1.00 94.56 209 LYS A CA 1
ATOM 1573 C C . LYS A 1 209 ? -9.937 0.818 21.128 1.00 94.56 209 LYS A C 1
ATOM 1575 O O . LYS A 1 209 ? -9.544 -0.194 21.712 1.00 94.56 209 LYS A O 1
ATOM 1580 N N . ILE A 1 210 ? -9.254 1.404 20.150 1.00 94.69 210 ILE A N 1
ATOM 1581 C CA . ILE A 1 210 ? -7.895 1.034 19.749 1.00 94.69 210 ILE A CA 1
ATOM 1582 C C . ILE A 1 210 ? -6.884 1.901 20.508 1.00 94.69 210 ILE A C 1
ATOM 1584 O O . ILE A 1 210 ? -7.010 3.121 20.558 1.00 94.69 210 ILE A O 1
ATOM 1588 N N . GLU A 1 211 ? -5.873 1.264 21.086 1.00 94.12 211 GLU A N 1
ATOM 1589 C CA . GLU A 1 211 ? -4.754 1.889 21.795 1.00 94.12 211 GLU A CA 1
ATOM 1590 C C . GLU A 1 211 ? -3.474 1.167 21.384 1.00 94.12 211 GLU A C 1
ATOM 1592 O O . GLU A 1 211 ? -3.054 0.202 22.025 1.00 94.12 211 GLU A O 1
ATOM 1597 N N . LEU A 1 212 ? -2.885 1.569 20.259 1.00 92.44 212 LEU A N 1
ATOM 1598 C CA . LEU A 1 212 ? -1.661 0.949 19.764 1.00 92.44 212 LEU A CA 1
ATOM 1599 C C . LEU A 1 212 ? -0.480 1.251 20.686 1.00 92.44 212 LEU A C 1
ATOM 1601 O O . LEU A 1 212 ? -0.266 2.379 21.121 1.00 92.44 212 LEU A O 1
ATOM 1605 N N . SER A 1 213 ? 0.304 0.213 20.962 1.00 90.62 213 SER A N 1
ATOM 1606 C CA . SER A 1 213 ? 1.524 0.302 21.775 1.00 90.62 213 SER A CA 1
ATOM 1607 C C . SER A 1 213 ? 2.746 0.795 20.994 1.00 90.62 213 SER A C 1
ATOM 1609 O O . SER A 1 213 ? 3.718 1.262 21.588 1.00 90.62 213 SER A O 1
ATOM 1611 N N . SER A 1 214 ? 2.709 0.686 19.668 1.00 90.69 214 SER A N 1
ATOM 1612 C CA . SER A 1 214 ? 3.756 1.146 18.765 1.00 90.69 214 SER A CA 1
ATOM 1613 C C . SER A 1 214 ? 3.201 1.380 17.364 1.00 90.69 214 SER A C 1
ATOM 1615 O O . SER A 1 214 ? 2.152 0.854 16.987 1.00 90.69 214 SER A O 1
ATOM 1617 N N . VAL A 1 215 ? 3.935 2.165 16.582 1.00 89.81 215 VAL A N 1
ATOM 1618 C CA . VAL A 1 215 ? 3.681 2.358 15.152 1.00 89.81 215 VAL A CA 1
ATOM 1619 C C . VAL A 1 215 ? 4.357 1.226 14.367 1.00 89.81 215 VAL A C 1
ATOM 1621 O O . VAL A 1 215 ? 5.452 0.793 14.756 1.00 89.81 215 VAL A O 1
ATOM 1624 N N . PRO A 1 216 ? 3.749 0.723 13.274 1.00 90.31 216 PRO A N 1
ATOM 1625 C CA . PRO A 1 216 ? 4.416 -0.213 12.380 1.00 90.31 216 PRO A CA 1
ATOM 1626 C C . PRO A 1 216 ? 5.789 0.315 11.920 1.00 90.31 216 PRO A C 1
ATOM 1628 O O . PRO A 1 216 ? 5.896 1.473 11.505 1.00 90.31 216 PRO A O 1
ATOM 1631 N N . PRO A 1 217 ? 6.857 -0.502 11.972 1.00 85.44 217 PRO A N 1
ATOM 1632 C CA . PRO A 1 217 ? 8.174 -0.077 11.516 1.00 85.44 217 PRO A CA 1
ATOM 1633 C C . PRO A 1 217 ? 8.146 0.389 10.056 1.00 85.44 217 PRO A C 1
ATOM 1635 O O . PRO A 1 217 ? 7.698 -0.349 9.185 1.00 85.44 217 PRO A O 1
ATOM 1638 N N . GLY A 1 218 ? 8.668 1.589 9.796 1.00 84.00 218 GLY A N 1
ATOM 1639 C CA . GLY A 1 218 ? 8.744 2.159 8.447 1.00 84.00 218 GLY A CA 1
ATOM 1640 C C . GLY A 1 218 ? 7.519 2.965 8.002 1.00 84.00 218 GLY A C 1
ATOM 1641 O O . GLY A 1 218 ? 7.605 3.589 6.952 1.00 84.00 218 GLY A O 1
ATOM 1642 N N . LEU A 1 219 ? 6.439 3.042 8.797 1.00 88.94 219 LEU A N 1
ATOM 1643 C CA . LEU A 1 219 ? 5.219 3.757 8.390 1.00 88.94 219 LEU A CA 1
ATOM 1644 C C . LEU A 1 219 ? 5.481 5.229 8.030 1.00 88.94 219 LEU A C 1
ATOM 1646 O O . LEU A 1 219 ? 5.008 5.687 6.999 1.00 88.94 219 LEU A O 1
ATOM 1650 N N . ASP A 1 220 ? 6.276 5.957 8.817 1.00 86.62 220 ASP A N 1
ATOM 1651 C CA . ASP A 1 220 ? 6.621 7.355 8.500 1.00 86.62 220 ASP A CA 1
ATOM 1652 C C . ASP A 1 220 ? 7.317 7.498 7.139 1.00 86.62 220 ASP A C 1
ATOM 1654 O O . ASP A 1 220 ? 7.129 8.487 6.430 1.00 86.62 220 ASP A O 1
ATOM 1658 N N . ASP A 1 221 ? 8.140 6.510 6.772 1.00 83.94 221 ASP A N 1
ATOM 1659 C CA . ASP A 1 221 ? 8.836 6.507 5.489 1.00 83.94 221 ASP A CA 1
ATOM 1660 C C . ASP A 1 221 ? 7.837 6.271 4.347 1.00 83.94 221 ASP A C 1
ATOM 1662 O O . ASP A 1 221 ? 7.926 6.938 3.313 1.00 83.94 221 ASP A O 1
ATOM 1666 N N . ASP A 1 222 ? 6.860 5.385 4.551 1.00 88.88 222 ASP A N 1
ATOM 1667 C CA . ASP A 1 222 ? 5.775 5.160 3.597 1.00 88.88 222 ASP A CA 1
ATOM 1668 C C . ASP A 1 222 ? 4.911 6.416 3.429 1.00 88.88 222 ASP A C 1
ATOM 1670 O O . ASP A 1 222 ? 4.686 6.861 2.306 1.00 88.88 222 ASP A O 1
ATOM 1674 N N . LEU A 1 223 ? 4.474 7.043 4.525 1.00 89.94 223 LEU A N 1
ATOM 1675 C CA . LEU A 1 223 ? 3.653 8.259 4.485 1.00 89.94 223 LEU A CA 1
ATOM 1676 C C . LEU A 1 223 ? 4.386 9.419 3.802 1.00 89.94 223 LEU A C 1
ATOM 1678 O O . LEU A 1 223 ? 3.792 10.159 3.016 1.00 89.94 223 LEU A O 1
ATOM 1682 N N . TRP A 1 224 ? 5.700 9.531 4.005 1.00 87.44 224 TRP A N 1
ATOM 1683 C CA . TRP A 1 224 ? 6.514 10.482 3.256 1.00 87.44 224 TRP A CA 1
ATOM 1684 C C . TRP A 1 224 ? 6.499 10.196 1.744 1.00 87.44 224 TRP A C 1
ATOM 1686 O O . TRP A 1 224 ? 6.405 11.122 0.940 1.00 87.44 224 TRP A O 1
ATOM 1696 N N . MET A 1 225 ? 6.564 8.927 1.331 1.00 87.44 225 MET A N 1
ATOM 1697 C CA . MET A 1 225 ? 6.480 8.552 -0.087 1.00 87.44 225 MET A CA 1
ATOM 1698 C C . MET A 1 225 ? 5.093 8.808 -0.679 1.00 87.44 225 MET A C 1
ATOM 1700 O O . MET A 1 225 ? 5.005 9.208 -1.840 1.00 87.44 225 MET A O 1
ATOM 1704 N N . VAL A 1 226 ? 4.024 8.624 0.103 1.00 89.19 226 VAL A N 1
ATOM 1705 C CA . VAL A 1 226 ? 2.667 9.037 -0.288 1.00 89.19 226 VAL A CA 1
ATOM 1706 C C . VAL A 1 226 ? 2.649 10.543 -0.546 1.00 89.19 226 VAL A C 1
ATOM 1708 O O . VAL A 1 226 ? 2.212 10.968 -1.611 1.00 89.19 226 VAL A O 1
ATOM 1711 N N . GLN A 1 227 ? 3.198 11.347 0.369 1.00 87.50 227 GLN A N 1
ATOM 1712 C CA . GLN A 1 227 ? 3.282 12.802 0.211 1.00 87.50 227 GLN A CA 1
ATOM 1713 C C . GLN A 1 227 ? 4.111 13.207 -1.019 1.00 87.50 227 GLN A C 1
ATOM 1715 O O . GLN A 1 227 ? 3.725 14.117 -1.748 1.00 87.50 227 GLN A O 1
ATOM 1720 N N . ASP A 1 228 ? 5.229 12.531 -1.292 1.00 84.62 228 ASP A N 1
ATOM 1721 C CA . ASP A 1 228 ? 6.026 12.758 -2.504 1.00 84.62 228 ASP A CA 1
ATOM 1722 C C . ASP A 1 228 ? 5.241 12.433 -3.788 1.00 84.62 228 ASP A C 1
ATOM 1724 O O . ASP A 1 228 ? 5.303 13.197 -4.754 1.00 84.62 228 ASP A O 1
ATOM 1728 N N . GLY A 1 229 ? 4.459 11.349 -3.786 1.00 84.69 229 GLY A N 1
ATOM 1729 C CA . GLY A 1 229 ? 3.562 10.993 -4.888 1.00 84.69 229 GLY A CA 1
ATOM 1730 C C . GLY A 1 229 ? 2.431 12.005 -5.090 1.00 84.69 229 GLY A C 1
ATOM 1731 O O . GLY A 1 229 ? 2.157 12.395 -6.223 1.00 84.69 229 GLY A O 1
ATOM 1732 N N . VAL A 1 230 ? 1.832 12.500 -4.003 1.00 85.44 230 VAL A N 1
ATOM 1733 C CA . VAL A 1 230 ? 0.846 13.594 -4.034 1.00 85.44 230 VAL A CA 1
ATOM 1734 C C . VAL A 1 230 ? 1.461 14.860 -4.627 1.00 85.44 230 VAL A C 1
ATOM 1736 O O . VAL A 1 230 ? 0.901 15.453 -5.542 1.00 85.44 230 VAL A O 1
ATOM 1739 N N . ASN A 1 231 ? 2.662 15.242 -4.193 1.00 83.19 231 ASN A N 1
ATOM 1740 C CA . ASN A 1 231 ? 3.351 16.414 -4.732 1.00 83.19 231 ASN A CA 1
ATOM 1741 C C . ASN A 1 231 ? 3.679 16.277 -6.230 1.00 83.19 231 ASN A C 1
ATOM 1743 O O . ASN A 1 231 ? 3.744 17.285 -6.931 1.00 83.19 231 ASN A O 1
ATOM 1747 N N . ALA A 1 232 ? 3.899 15.054 -6.728 1.00 81.81 232 ALA A N 1
ATOM 1748 C CA . ALA A 1 232 ? 4.060 14.798 -8.160 1.00 81.81 232 ALA A CA 1
ATOM 1749 C C . ALA A 1 232 ? 2.753 15.031 -8.943 1.00 81.81 232 ALA A C 1
ATOM 1751 O O . ALA A 1 232 ? 2.804 15.487 -10.081 1.00 81.81 232 ALA A O 1
ATOM 1752 N N . LEU A 1 233 ? 1.589 14.789 -8.327 1.00 77.50 233 LEU A N 1
ATOM 1753 C CA . LEU A 1 233 ? 0.278 15.101 -8.909 1.00 77.50 233 LEU A CA 1
ATOM 1754 C C . LEU A 1 233 ? -0.007 16.608 -8.909 1.00 77.50 233 LEU A C 1
ATOM 1756 O O . LEU A 1 233 ? -0.437 17.148 -9.925 1.00 77.50 233 LEU A O 1
ATOM 1760 N N . SER A 1 234 ? 0.257 17.299 -7.795 1.00 71.00 234 SER A N 1
ATOM 1761 C CA . SER A 1 234 ? -0.056 18.729 -7.653 1.00 71.00 234 SER A CA 1
ATOM 1762 C C . SER A 1 234 ? 0.900 19.658 -8.426 1.00 71.00 234 SER A C 1
ATOM 1764 O O . SER A 1 234 ? 0.616 20.846 -8.566 1.00 71.00 234 SER A O 1
ATOM 1766 N N . GLY A 1 235 ? 2.047 19.149 -8.898 1.00 59.25 235 GLY A N 1
ATOM 1767 C CA . GLY A 1 235 ? 3.095 19.915 -9.590 1.00 59.25 235 GLY A CA 1
ATOM 1768 C C . GLY A 1 235 ? 2.907 20.125 -11.103 1.00 59.25 235 GLY A C 1
ATOM 1769 O O . GLY A 1 235 ? 3.607 20.964 -11.669 1.00 59.25 235 GLY A O 1
ATOM 1770 N N . GLY A 1 236 ? 1.959 19.424 -11.741 1.00 50.72 236 GLY A N 1
ATOM 1771 C CA . GLY A 1 236 ? 1.572 19.608 -13.149 1.00 50.72 236 GLY A CA 1
ATOM 1772 C C . GLY A 1 236 ? 2.318 18.739 -14.184 1.00 50.72 236 GLY A C 1
ATOM 1773 O O . GLY A 1 236 ? 3.535 18.588 -14.129 1.00 50.72 236 GLY A O 1
ATOM 1774 N N . ASN A 1 237 ? 1.553 18.260 -15.182 1.00 44.94 237 ASN A N 1
ATOM 1775 C CA . ASN A 1 237 ? 1.910 17.453 -16.371 1.00 44.94 237 ASN A CA 1
ATOM 1776 C C . ASN A 1 237 ? 2.119 15.931 -16.206 1.00 44.94 237 ASN A C 1
ATOM 1778 O O . ASN A 1 237 ? 3.055 15.369 -16.779 1.00 44.94 237 ASN A O 1
ATOM 1782 N N . LEU A 1 238 ? 1.185 15.209 -15.576 1.00 46.69 238 LEU A N 1
ATOM 1783 C CA . LEU A 1 238 ? 0.994 13.811 -15.988 1.00 46.69 238 LEU A CA 1
ATOM 1784 C C . LEU A 1 238 ? 0.413 13.799 -17.407 1.00 46.69 238 LEU A C 1
ATOM 1786 O O . LEU A 1 238 ? -0.710 14.242 -17.642 1.00 46.69 238 LEU A O 1
ATOM 1790 N N . ILE A 1 239 ? 1.195 13.311 -18.370 1.00 41.50 239 ILE A N 1
ATOM 1791 C CA . ILE A 1 239 ? 0.757 13.135 -19.757 1.00 41.50 239 ILE A CA 1
ATOM 1792 C C . ILE A 1 239 ? -0.373 12.094 -19.759 1.00 41.50 239 ILE A C 1
ATOM 1794 O O . ILE A 1 239 ? -0.111 10.902 -19.621 1.00 41.50 239 ILE A O 1
ATOM 1798 N N . GLY A 1 240 ? -1.623 12.539 -19.918 1.00 42.47 240 GLY A N 1
ATOM 1799 C CA . GLY A 1 240 ? -2.778 11.655 -20.127 1.00 42.47 240 GLY A CA 1
ATOM 1800 C C . GLY A 1 240 ? -3.925 11.765 -19.120 1.00 42.47 240 GLY A C 1
ATOM 1801 O O . GLY A 1 240 ? -4.897 11.033 -19.273 1.00 42.47 240 GLY A O 1
ATOM 1802 N N . ILE A 1 241 ? -3.858 12.665 -18.134 1.00 47.31 241 ILE A N 1
ATOM 1803 C CA . ILE A 1 241 ? -5.012 13.015 -17.291 1.00 47.31 241 ILE A CA 1
ATOM 1804 C C . ILE A 1 241 ? -5.419 14.433 -17.695 1.00 47.31 241 ILE A C 1
ATOM 1806 O O . ILE A 1 241 ? -4.691 15.381 -17.413 1.00 47.31 241 ILE A O 1
ATOM 1810 N N . GLU A 1 242 ? -6.509 14.574 -18.455 1.00 41.31 242 GLU A N 1
ATOM 1811 C CA . GLU A 1 242 ? -6.999 15.885 -18.900 1.00 41.31 242 GLU A CA 1
ATOM 1812 C C . GLU A 1 242 ? -7.267 16.798 -17.690 1.00 41.31 242 GLU A C 1
ATOM 1814 O O . GLU A 1 242 ? -7.982 16.431 -16.759 1.00 41.31 242 GLU A O 1
ATOM 1819 N N . GLU A 1 243 ? -6.687 18.001 -17.704 1.00 43.72 243 GLU A N 1
ATOM 1820 C CA . GLU A 1 243 ? -6.993 19.067 -16.749 1.00 43.72 243 GLU A CA 1
ATOM 1821 C C . GLU A 1 243 ? -8.443 19.546 -16.943 1.00 43.72 243 GLU A C 1
ATOM 1823 O O . GLU A 1 243 ? -8.764 20.168 -17.957 1.00 43.72 243 GLU A O 1
ATOM 1828 N N . VAL A 1 244 ? -9.322 19.339 -15.955 1.00 42.97 244 VAL A N 1
ATOM 1829 C CA . VAL A 1 244 ? -10.727 19.805 -15.997 1.00 42.97 244 VAL A CA 1
ATOM 1830 C C . VAL A 1 244 ? -10.979 20.981 -15.035 1.00 42.97 244 VAL A C 1
ATOM 1832 O O . VAL A 1 244 ? -11.720 20.872 -14.078 1.00 42.97 244 VAL A O 1
ATOM 1835 N N . GLY A 1 245 ? -10.385 22.152 -15.305 1.00 40.84 245 GLY A N 1
ATOM 1836 C CA . GLY A 1 245 ? -10.714 23.440 -14.647 1.00 40.84 245 GLY A CA 1
ATOM 1837 C C . GLY A 1 245 ? -10.245 23.731 -13.195 1.00 40.84 245 GLY A C 1
ATOM 1838 O O . GLY A 1 245 ? -10.628 23.066 -12.248 1.00 40.84 245 GLY A O 1
ATOM 1839 N N . ASP A 1 246 ? -9.494 24.832 -13.046 1.00 46.84 246 ASP A N 1
ATOM 1840 C CA . ASP A 1 246 ? -9.086 25.708 -11.906 1.00 46.84 246 ASP A CA 1
ATOM 1841 C C . ASP A 1 246 ? -9.499 25.497 -10.413 1.00 46.84 246 ASP A C 1
ATOM 1843 O O . ASP A 1 246 ? -8.951 26.181 -9.552 1.00 46.84 246 ASP A O 1
ATOM 1847 N N . ASN A 1 247 ? -10.362 24.548 -10.038 1.00 52.66 247 ASN A N 1
ATOM 1848 C CA . ASN A 1 247 ? -10.526 24.016 -8.666 1.00 52.66 247 ASN A CA 1
ATOM 1849 C C . ASN A 1 247 ? -9.992 22.560 -8.555 1.00 52.66 247 ASN A C 1
ATOM 1851 O O . ASN A 1 247 ? -10.345 21.805 -7.649 1.00 52.66 247 ASN A O 1
ATOM 1855 N N . ASN A 1 248 ? -9.140 22.212 -9.523 1.00 52.44 248 ASN A N 1
ATOM 1856 C CA . ASN A 1 248 ? -8.597 20.921 -9.936 1.00 52.44 248 ASN A CA 1
ATOM 1857 C C . ASN A 1 248 ? -7.561 20.311 -8.989 1.00 52.44 248 ASN A C 1
ATOM 1859 O O . ASN A 1 248 ? -6.355 20.424 -9.214 1.00 52.44 248 ASN A O 1
ATOM 1863 N N . LYS A 1 249 ? -7.995 19.576 -7.971 1.00 59.69 249 LYS A N 1
ATOM 1864 C CA . LYS A 1 249 ? -7.163 18.467 -7.490 1.00 59.69 249 LYS A CA 1
ATOM 1865 C C . LYS A 1 249 ? -7.656 17.194 -8.156 1.00 59.69 249 LYS A C 1
ATOM 1867 O O . LYS A 1 249 ? -8.852 16.933 -8.125 1.00 59.69 249 LYS A O 1
ATOM 1872 N N . ASN A 1 250 ? -6.742 16.433 -8.760 1.00 73.44 250 ASN A N 1
ATOM 1873 C CA . ASN A 1 250 ? -7.023 15.064 -9.195 1.00 73.44 250 ASN A CA 1
ATOM 1874 C C . ASN A 1 250 ? -7.585 14.279 -7.994 1.00 73.44 250 ASN A C 1
ATOM 1876 O O . ASN A 1 250 ? -7.083 14.454 -6.880 1.00 73.44 250 ASN A O 1
ATOM 1880 N N . ASP A 1 251 ? -8.586 13.425 -8.208 1.00 79.31 251 ASP A N 1
ATOM 1881 C CA . ASP A 1 251 ? -9.203 12.606 -7.156 1.00 79.31 251 ASP A CA 1
ATOM 1882 C C . ASP A 1 251 ? -8.163 11.871 -6.312 1.00 79.31 251 ASP A C 1
ATOM 1884 O O . ASP A 1 251 ? -8.216 11.885 -5.089 1.00 79.31 251 ASP A O 1
ATOM 1888 N N . ILE A 1 252 ? -7.126 11.344 -6.958 1.00 82.62 252 ILE A N 1
ATOM 1889 C CA . ILE A 1 252 ? -6.021 10.645 -6.304 1.00 82.62 252 ILE A CA 1
ATOM 1890 C C . ILE A 1 252 ? -5.228 11.579 -5.370 1.00 82.62 252 ILE A C 1
ATOM 1892 O O . ILE A 1 252 ? -4.878 11.182 -4.260 1.00 82.62 252 ILE A O 1
ATOM 1896 N N . ASP A 1 253 ? -4.949 12.823 -5.787 1.00 85.19 253 ASP A N 1
ATOM 1897 C CA . ASP A 1 253 ? -4.292 13.831 -4.931 1.00 85.19 253 ASP A CA 1
ATOM 1898 C C . ASP A 1 253 ? -5.181 14.134 -3.722 1.00 85.19 253 ASP A C 1
ATOM 1900 O O . ASP A 1 253 ? -4.714 14.097 -2.583 1.00 85.19 253 ASP A O 1
ATOM 1904 N N . ARG A 1 254 ? -6.474 14.380 -3.956 1.00 85.31 254 ARG A N 1
ATOM 1905 C CA . ARG A 1 254 ? -7.435 14.704 -2.898 1.00 85.31 254 ARG A CA 1
ATOM 1906 C C . ARG A 1 254 ? -7.536 13.582 -1.863 1.00 85.31 254 ARG A C 1
ATOM 1908 O O . ARG A 1 254 ? -7.404 13.870 -0.674 1.00 85.31 254 ARG A O 1
ATOM 1915 N N . GLU A 1 255 ? -7.715 12.339 -2.302 1.00 87.12 255 GLU A N 1
ATOM 1916 C CA . GLU A 1 255 ? -7.865 11.168 -1.430 1.00 87.12 255 GLU A CA 1
ATOM 1917 C C . GLU A 1 255 ? -6.600 10.897 -0.609 1.00 87.12 255 GLU A C 1
ATOM 1919 O O . GLU A 1 255 ? -6.664 10.773 0.616 1.00 87.12 255 GLU A O 1
ATOM 1924 N N . PHE A 1 256 ? -5.417 10.913 -1.231 1.00 89.38 256 PHE A N 1
ATOM 1925 C CA . PHE A 1 256 ? -4.175 10.718 -0.479 1.00 89.38 256 PHE A CA 1
ATOM 1926 C C . PHE A 1 256 ? -3.822 11.910 0.417 1.00 89.38 256 PHE A C 1
ATOM 1928 O O . PHE A 1 256 ? -3.318 11.713 1.522 1.00 89.38 256 PHE A O 1
ATOM 1935 N N . SER A 1 257 ? -4.116 13.143 -0.005 1.00 88.56 257 SER A N 1
ATOM 1936 C CA . SER A 1 257 ? -3.983 14.333 0.844 1.00 88.56 257 SER A CA 1
ATOM 1937 C C . SER A 1 257 ? -4.879 14.238 2.082 1.00 88.56 257 SER A C 1
ATOM 1939 O O . SER A 1 257 ? -4.435 14.573 3.184 1.00 88.56 257 SER A O 1
ATOM 1941 N N . LYS A 1 258 ? -6.129 13.780 1.913 1.00 88.88 258 LYS A N 1
ATOM 1942 C CA . LYS A 1 258 ? -7.071 13.526 3.012 1.00 88.88 258 LYS A CA 1
ATOM 1943 C C . LYS A 1 258 ? -6.514 12.447 3.940 1.00 88.88 258 LYS A C 1
ATOM 1945 O O . LYS A 1 258 ? -6.334 12.714 5.122 1.00 88.88 258 LYS A O 1
ATOM 1950 N N . PHE A 1 259 ? -6.111 11.299 3.394 1.00 91.06 259 PHE A N 1
ATOM 1951 C CA . PHE A 1 259 ? -5.508 10.202 4.153 1.00 91.06 259 PHE A CA 1
ATOM 1952 C C . PHE A 1 259 ? -4.307 10.649 5.009 1.00 91.06 259 PHE A C 1
ATOM 1954 O O . PHE A 1 259 ? -4.260 10.364 6.205 1.00 91.06 259 PHE A O 1
ATOM 1961 N N . LEU A 1 260 ? -3.362 11.399 4.430 1.00 90.00 260 LEU A N 1
ATOM 1962 C CA . LEU A 1 260 ? -2.193 11.926 5.149 1.00 90.00 260 LEU A CA 1
ATOM 1963 C C . LEU A 1 260 ? -2.570 12.895 6.271 1.00 90.00 260 LEU A C 1
ATOM 1965 O O . LEU A 1 260 ? -1.924 12.926 7.320 1.00 90.00 260 LEU A O 1
ATOM 1969 N N . LYS A 1 261 ? -3.595 13.715 6.049 1.00 90.62 261 LYS A N 1
ATOM 1970 C CA . LYS A 1 261 ? -4.091 14.646 7.060 1.00 90.62 261 LYS A CA 1
ATOM 1971 C C . LYS A 1 261 ? -4.768 13.897 8.205 1.00 90.62 261 LYS A C 1
ATOM 1973 O O . LYS A 1 261 ? -4.480 14.201 9.360 1.00 90.62 261 LYS A O 1
ATOM 1978 N N . ASP A 1 262 ? -5.621 12.932 7.885 1.00 90.31 262 ASP A N 1
ATOM 1979 C CA . ASP A 1 262 ? -6.434 12.205 8.860 1.00 90.31 262 ASP A CA 1
ATOM 1980 C C . ASP A 1 262 ? -5.580 11.306 9.760 1.00 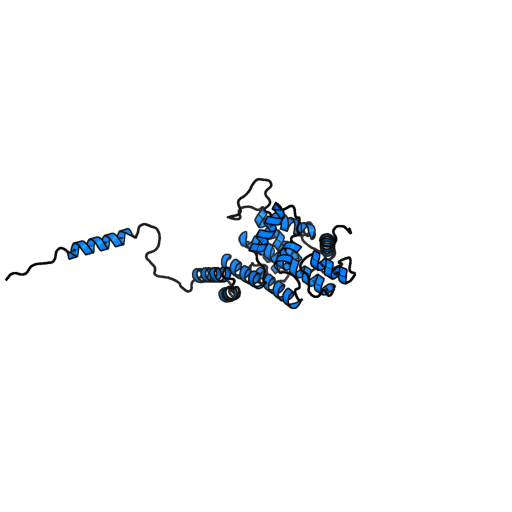90.31 262 ASP A C 1
ATOM 1982 O O . ASP A 1 262 ? -5.878 11.168 10.945 1.00 90.31 262 ASP A O 1
ATOM 1986 N N . ILE A 1 263 ? -4.472 10.765 9.238 1.00 89.44 263 ILE A N 1
ATOM 1987 C CA . ILE A 1 263 ? -3.503 9.999 10.035 1.00 89.44 263 ILE A CA 1
ATOM 1988 C C . ILE A 1 263 ? -2.560 10.880 10.877 1.00 89.44 263 ILE A C 1
ATOM 1990 O O . ILE A 1 263 ? -1.800 10.354 11.681 1.00 89.44 263 ILE A O 1
ATOM 1994 N N . GLY A 1 264 ? -2.602 12.209 10.717 1.00 86.06 264 GLY A N 1
ATOM 1995 C CA . GLY A 1 264 ? -1.810 13.161 11.509 1.00 86.06 264 GLY A CA 1
ATOM 1996 C C . GLY A 1 264 ? -0.486 13.621 10.884 1.00 86.06 264 GLY A C 1
ATOM 1997 O O . GLY A 1 264 ? 0.193 14.469 11.454 1.00 86.06 264 GLY A O 1
ATOM 1998 N N . PHE A 1 265 ? -0.142 13.191 9.668 1.00 83.81 265 PHE A N 1
ATOM 1999 C CA . PHE A 1 265 ? 1.177 13.422 9.049 1.00 83.81 265 PHE A CA 1
ATOM 2000 C C . PHE A 1 265 ? 1.423 14.864 8.526 1.00 83.81 265 PHE A C 1
ATOM 2002 O O . PHE A 1 265 ? 2.422 15.137 7.866 1.00 83.81 265 PHE A O 1
ATOM 2009 N N . SER A 1 266 ? 0.528 15.827 8.777 1.00 69.75 266 SER A N 1
ATOM 2010 C CA . SER A 1 266 ? 0.552 17.152 8.117 1.00 69.75 266 SER A CA 1
ATOM 2011 C C . SER A 1 266 ? 1.402 18.236 8.805 1.00 69.75 266 SER A C 1
ATOM 2013 O O . SER A 1 266 ? 1.699 19.255 8.178 1.00 69.75 266 SER A O 1
ATOM 2015 N N . GLY A 1 267 ? 1.788 18.049 10.074 1.00 67.69 267 GLY A N 1
ATOM 2016 C CA . GLY A 1 267 ? 2.465 19.080 10.877 1.00 67.69 267 GLY A CA 1
ATOM 2017 C C . GLY A 1 267 ? 3.977 18.894 11.009 1.00 67.69 267 GLY A C 1
ATOM 2018 O O . GLY A 1 267 ? 4.743 19.829 10.771 1.00 67.69 267 GLY A O 1
ATOM 2019 N N . ASP A 1 268 ? 4.410 17.692 11.382 1.00 74.38 268 ASP A N 1
ATOM 2020 C CA . ASP A 1 268 ? 5.810 17.366 11.682 1.00 74.38 268 ASP A CA 1
ATOM 2021 C C . ASP A 1 268 ? 6.408 16.287 10.758 1.00 74.38 268 ASP A C 1
ATOM 2023 O O . ASP A 1 268 ? 7.608 16.010 10.831 1.00 74.38 268 ASP A O 1
ATOM 2027 N N . ASN A 1 269 ? 5.612 15.767 9.814 1.00 78.69 269 ASN A N 1
ATOM 2028 C CA . ASN A 1 269 ? 5.957 14.648 8.930 1.00 78.69 269 ASN A CA 1
ATOM 2029 C C . ASN A 1 269 ? 6.386 13.392 9.708 1.00 78.69 269 ASN A C 1
ATOM 2031 O O . ASN A 1 269 ? 7.322 12.689 9.306 1.00 78.69 269 ASN A O 1
ATOM 2035 N N . SER A 1 270 ? 5.717 13.136 10.828 1.00 85.06 270 SER A N 1
ATOM 2036 C CA . SER A 1 270 ? 5.755 11.876 11.560 1.00 85.06 270 SER A CA 1
ATOM 2037 C C . SER A 1 270 ? 4.351 11.480 12.006 1.00 85.06 270 SER A C 1
ATOM 2039 O O . SER A 1 270 ? 3.427 12.286 11.977 1.00 85.06 270 SER A O 1
ATOM 2041 N N . VAL A 1 271 ? 4.194 10.217 12.384 1.00 89.19 271 VAL A N 1
ATOM 2042 C CA . VAL A 1 271 ? 3.004 9.688 13.046 1.00 89.19 271 VAL A CA 1
ATOM 2043 C C . VAL A 1 271 ? 3.466 8.921 14.271 1.00 89.19 271 VAL A C 1
ATOM 2045 O O . VAL 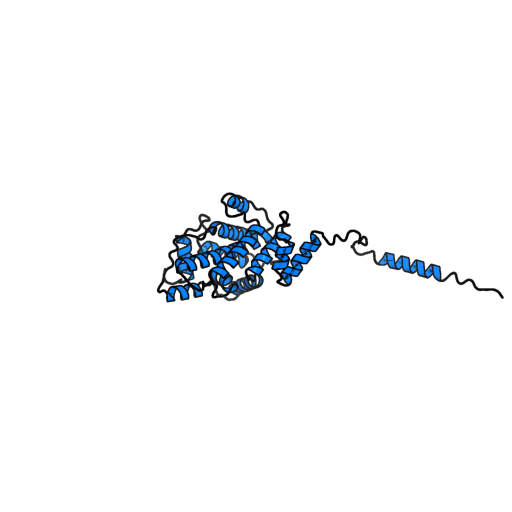A 1 271 ? 4.288 8.007 14.170 1.00 89.19 271 VAL A O 1
ATOM 2048 N N . ASP A 1 272 ? 2.933 9.269 15.439 1.00 92.31 272 ASP A N 1
ATOM 2049 C CA . ASP A 1 272 ? 3.130 8.473 16.644 1.00 92.31 272 ASP A CA 1
ATOM 2050 C C . ASP A 1 272 ? 1.970 7.484 16.885 1.00 92.31 272 ASP A C 1
ATOM 2052 O O . ASP A 1 272 ? 0.998 7.389 16.128 1.00 92.31 272 ASP A O 1
ATOM 2056 N N . SER A 1 273 ? 2.081 6.659 17.931 1.00 92.31 273 SER A N 1
ATOM 2057 C CA . SER A 1 273 ? 1.048 5.662 18.240 1.00 92.31 273 SER A CA 1
ATOM 2058 C C . SER A 1 273 ? -0.277 6.290 18.683 1.00 92.31 273 SER A C 1
ATOM 2060 O O . SER A 1 273 ? -1.325 5.656 18.544 1.00 92.31 273 SER A O 1
ATOM 2062 N N . THR A 1 274 ? -0.239 7.508 19.227 1.00 93.62 274 THR A N 1
ATOM 2063 C CA . THR A 1 274 ? -1.416 8.296 19.607 1.00 93.62 274 THR A CA 1
ATOM 2064 C C . THR A 1 274 ? -2.138 8.777 18.359 1.00 93.62 274 THR A C 1
ATOM 2066 O O . THR A 1 274 ? -3.342 8.553 18.252 1.00 93.62 274 THR A O 1
ATOM 2069 N N . ASP A 1 275 ? -1.412 9.355 17.401 1.00 93.81 275 ASP A N 1
ATOM 2070 C CA . ASP A 1 275 ? -1.960 9.815 16.121 1.00 93.81 275 ASP A CA 1
ATOM 2071 C C . ASP A 1 275 ? -2.649 8.667 15.381 1.00 93.81 275 ASP A C 1
ATOM 2073 O O . ASP A 1 275 ? -3.832 8.747 15.042 1.00 93.81 275 ASP A O 1
ATOM 2077 N N . LEU A 1 276 ? -1.949 7.536 15.242 1.00 93.62 276 LEU A N 1
ATOM 2078 C CA . LEU A 1 276 ? -2.487 6.361 14.565 1.00 93.62 276 LEU A CA 1
ATOM 2079 C C . LEU A 1 276 ? -3.700 5.767 15.298 1.00 93.62 276 LEU A C 1
ATOM 2081 O O . LEU A 1 276 ? -4.670 5.357 14.661 1.00 93.62 276 LEU A O 1
ATOM 2085 N N . SER A 1 277 ? -3.678 5.730 16.634 1.00 94.50 277 SER A N 1
ATOM 2086 C CA . SER A 1 277 ? -4.834 5.272 17.414 1.00 94.50 277 SER A CA 1
ATOM 2087 C C . SER A 1 277 ? -6.028 6.209 17.236 1.00 94.50 277 SER A C 1
ATOM 2089 O O . SER A 1 277 ? -7.149 5.732 17.074 1.00 94.50 277 SER A O 1
ATOM 2091 N N . ASN A 1 278 ? -5.817 7.526 17.246 1.00 94.25 278 ASN A N 1
ATOM 2092 C CA . ASN A 1 278 ? -6.880 8.511 17.046 1.00 94.25 278 ASN A CA 1
ATOM 2093 C C . ASN A 1 278 ? -7.506 8.372 15.658 1.00 94.25 278 ASN A C 1
ATOM 2095 O O . ASN A 1 278 ? -8.728 8.277 15.557 1.00 94.25 278 ASN A O 1
ATOM 2099 N N . TYR A 1 279 ? -6.672 8.272 14.621 1.00 94.06 279 TYR A N 1
ATOM 2100 C CA . TYR A 1 279 ? -7.108 8.018 13.252 1.00 94.06 279 TYR A CA 1
ATOM 2101 C C . TYR A 1 279 ? -7.985 6.766 13.158 1.00 94.06 279 TYR A C 1
ATOM 2103 O O . TYR A 1 279 ? -9.120 6.834 12.694 1.00 94.06 279 TYR A O 1
ATOM 2111 N N . LEU A 1 280 ? -7.504 5.629 13.670 1.00 94.19 280 LEU A N 1
ATOM 2112 C CA . LEU A 1 280 ? -8.239 4.365 13.604 1.00 94.19 280 LEU A CA 1
ATOM 2113 C C . LEU A 1 280 ? -9.546 4.401 14.401 1.00 94.19 280 LEU A C 1
ATOM 2115 O O . LEU A 1 280 ? -10.556 3.876 13.941 1.00 94.19 280 LEU A O 1
ATOM 2119 N N . ASN A 1 281 ? -9.553 5.018 15.586 1.00 94.75 281 ASN A N 1
ATOM 2120 C CA . ASN A 1 281 ? -10.780 5.165 16.369 1.00 94.75 281 ASN A CA 1
ATOM 2121 C C . ASN A 1 281 ? -11.800 6.062 15.660 1.00 94.75 281 ASN A C 1
ATOM 2123 O O . ASN A 1 281 ? -12.984 5.740 15.689 1.00 94.75 281 ASN A O 1
ATOM 2127 N N . HIS A 1 282 ? -11.360 7.147 15.017 1.00 93.31 282 HIS A N 1
ATOM 2128 C CA . HIS A 1 282 ? -12.243 8.013 14.237 1.00 93.31 282 HIS A CA 1
ATOM 2129 C C . HIS A 1 282 ? -12.819 7.276 13.023 1.00 93.31 282 HIS A C 1
ATOM 2131 O O . HIS A 1 282 ? -14.029 7.289 12.817 1.00 93.31 282 HIS A O 1
ATOM 2137 N N . LEU A 1 283 ? -11.965 6.559 12.289 1.00 92.12 283 LEU A N 1
ATOM 2138 C CA . LEU A 1 283 ? -12.340 5.758 11.126 1.00 92.12 283 LEU A CA 1
ATOM 2139 C C . LEU A 1 283 ? -13.374 4.668 11.475 1.00 92.12 283 LEU A C 1
ATOM 2141 O O . LEU A 1 283 ? -14.342 4.453 10.753 1.00 92.12 283 LEU A O 1
ATOM 2145 N N . ILE A 1 284 ? -13.184 3.967 12.595 1.00 92.19 284 ILE A N 1
ATOM 2146 C CA . ILE A 1 284 ? -14.000 2.803 12.989 1.00 92.19 284 ILE A CA 1
ATOM 2147 C C . ILE A 1 284 ? -15.249 3.214 13.784 1.00 92.19 284 ILE A C 1
ATOM 2149 O O . ILE A 1 284 ? -16.313 2.598 13.658 1.00 92.19 284 ILE A O 1
ATOM 2153 N N . TRP A 1 285 ? -15.133 4.242 14.625 1.00 92.50 285 TRP A N 1
ATOM 2154 C CA . TRP A 1 285 ? -16.187 4.715 15.521 1.00 92.50 285 TRP A CA 1
ATOM 2155 C C . TRP A 1 285 ? -16.322 6.250 15.480 1.00 92.50 285 TRP A C 1
ATOM 2157 O O . TRP A 1 285 ? -16.088 6.921 16.490 1.00 92.50 285 TRP A O 1
ATOM 2167 N N . PRO A 1 286 ? -16.809 6.823 14.364 1.00 84.50 286 PRO A N 1
ATOM 2168 C CA . PRO A 1 286 ? -16.820 8.275 14.140 1.00 84.50 286 PRO A CA 1
ATOM 2169 C C . PRO A 1 286 ? -17.705 9.074 15.111 1.00 84.50 286 PRO A C 1
ATOM 2171 O O . PRO A 1 286 ? -17.616 10.293 15.156 1.00 84.50 286 PRO A O 1
ATOM 2174 N N . ASN A 1 287 ? -18.568 8.410 15.891 1.00 78.75 287 ASN A N 1
ATOM 2175 C CA . ASN A 1 287 ? -19.532 9.050 16.796 1.00 78.75 287 ASN A CA 1
ATOM 2176 C C . ASN A 1 287 ? -19.162 8.964 18.288 1.00 78.75 287 ASN A C 1
ATOM 2178 O O . ASN A 1 287 ? -19.984 9.330 19.130 1.00 78.75 287 ASN A O 1
ATOM 2182 N N . ILE A 1 288 ? -18.002 8.400 18.644 1.00 63.91 288 ILE A N 1
ATOM 2183 C CA . ILE A 1 288 ? -17.654 8.130 20.053 1.00 63.91 288 ILE A CA 1
ATOM 2184 C C . ILE A 1 288 ? -16.753 9.227 20.657 1.00 63.91 288 ILE A C 1
ATOM 2186 O O . ILE A 1 288 ? -16.691 9.344 21.883 1.00 63.91 288 ILE A O 1
ATOM 2190 N N . TYR A 1 289 ? -16.131 10.076 19.836 1.00 53.00 289 TYR A N 1
ATOM 2191 C CA . TYR A 1 289 ? -15.160 11.095 20.253 1.00 53.00 289 TYR A CA 1
ATOM 2192 C C . TYR A 1 289 ? -15.285 12.366 19.414 1.00 53.00 289 TYR A C 1
ATOM 2194 O O . TYR A 1 289 ? -14.956 13.442 19.961 1.00 53.00 289 TYR A O 1
#

pLDDT: mean 79.18, std 18.28, range [40.84, 97.69]